Protein AF-0000000083784237 (afdb_homodimer)

Solvent-accessible surface area (backbone atoms only — not comparable to full-atom values): 16822 Å² total; per-residue (Å²): 138,81,84,77,76,76,74,74,72,71,71,72,72,72,65,74,55,50,28,31,20,30,49,29,27,33,47,89,40,66,54,66,52,30,64,35,42,31,51,27,62,65,82,42,27,35,36,39,39,45,44,49,83,40,72,64,41,48,18,14,32,34,30,20,55,14,16,29,55,85,66,28,47,66,48,14,56,57,67,22,41,94,76,72,50,50,31,20,30,65,84,46,89,62,30,28,63,20,33,59,29,60,45,50,20,36,93,85,14,37,21,73,43,78,44,75,35,70,73,44,36,79,55,74,94,67,29,47,58,6,12,17,42,35,36,24,63,28,43,39,48,38,35,66,65,83,50,73,56,12,39,66,62,11,58,12,70,54,65,48,27,25,22,47,24,8,31,39,131,138,81,83,77,77,76,75,74,72,72,71,72,72,72,68,75,57,50,30,32,20,29,49,31,28,33,50,90,40,64,57,67,53,30,64,36,43,33,46,26,59,65,81,42,24,34,36,40,39,45,42,50,83,40,72,62,42,49,19,13,33,33,31,20,54,13,18,29,54,86,67,27,49,67,48,14,57,56,68,22,41,92,77,73,49,50,32,21,30,64,84,45,90,63,30,28,64,20,32,59,30,61,46,50,20,36,93,85,15,38,20,72,44,77,44,76,36,71,73,44,37,80,55,75,96,69,29,47,58,5,11,16,42,36,36,25,62,28,42,38,48,38,34,66,65,83,50,73,56,12,38,65,62,11,57,14,70,55,66,47,27,26,22,47,25,6,31,38,131

Secondary structure (DSSP, 8-state):
-----------------EEEEEEEEESS---EEEEEEEEESSSSEEEEEEEESPPSEEEEEEEES----TTGGGGG-SB--TT-PPP--TT-SS--TTEEEEEEE-TTSEEEEEEEESS-BSSSTTB-TTSEEEEESS---TT-SSSHHHHHHTT--SEEEEEE-EEE-/-----------------EEEEEEEEESS---EEEEEEEEESSSSEEEEEEEESPPSEEEEEEEES----TTGGGGG-SB--TT-PPP--TT-SS--TTEEEEEEE-TTSEEEEEEEESS-BSSSTTB-TTSEEEEESS---TT-SSSHHHHHHTT--SEEEEEE-EEE-

Structure (mmCIF, N/CA/C/O backbone):
data_AF-0000000083784237-model_v1
#
loop_
_entity.id
_entity.type
_entity.pdbx_description
1 polymer 'Superoxide dismutase'
#
loop_
_atom_site.group_PDB
_atom_site.id
_atom_site.type_symbol
_atom_site.label_atom_id
_atom_site.label_alt_id
_atom_site.label_comp_id
_atom_site.label_asym_id
_atom_site.label_entity_id
_atom_site.label_seq_id
_atom_site.pdbx_PDB_ins_code
_atom_site.Cartn_x
_atom_site.Cartn_y
_atom_site.Cartn_z
_atom_site.occupancy
_atom_site.B_iso_or_equiv
_atom_site.auth_seq_id
_atom_site.auth_comp_id
_atom_site.auth_asym_id
_atom_site.auth_atom_id
_atom_site.pdbx_PDB_model_num
ATOM 1 N N . LEU A 1 1 ? 47.469 -13.398 36.438 1 24.95 1 LEU A N 1
ATOM 2 C CA . LEU A 1 1 ? 46.656 -14.062 35.438 1 24.95 1 LEU A CA 1
ATOM 3 C C . LEU A 1 1 ? 45.375 -13.273 35.156 1 24.95 1 LEU A C 1
ATOM 5 O O . LEU A 1 1 ? 44.469 -13.211 36.031 1 24.95 1 LEU A O 1
ATOM 9 N N . THR A 1 2 ? 45.25 -12.18 34.562 1 28.98 2 THR A N 1
ATOM 10 C CA . THR A 1 2 ? 44.344 -11.047 34.469 1 28.98 2 THR A CA 1
ATOM 11 C C . THR A 1 2 ? 43.156 -11.398 33.562 1 28.98 2 THR A C 1
ATOM 13 O O . THR A 1 2 ? 43.344 -11.93 32.469 1 28.98 2 THR A O 1
ATOM 16 N N . SER A 1 3 ? 41.875 -11.758 34.062 1 26.83 3 SER A N 1
ATOM 17 C CA . SER A 1 3 ? 40.625 -12.273 33.438 1 26.83 3 SER A CA 1
ATOM 18 C C . SER A 1 3 ? 40.156 -11.367 32.344 1 26.83 3 SER A C 1
ATOM 20 O O . SER A 1 3 ? 39.938 -10.164 32.531 1 26.83 3 SER A O 1
ATOM 22 N N . TYR A 1 4 ? 40.594 -11.516 31.062 1 26.77 4 TYR A N 1
ATOM 23 C CA . TYR A 1 4 ? 40.125 -10.828 29.859 1 26.77 4 TYR A CA 1
ATOM 24 C C . TYR A 1 4 ? 38.625 -10.961 29.688 1 26.77 4 TYR A C 1
ATOM 26 O O . TYR A 1 4 ? 38.094 -12.07 29.625 1 26.77 4 TYR A O 1
ATOM 34 N N . ASN A 1 5 ? 37.812 -10.148 30.359 1 25.28 5 ASN A N 1
ATOM 35 C CA . ASN A 1 5 ? 36.375 -10.117 30.188 1 25.28 5 ASN A CA 1
ATOM 36 C C . ASN A 1 5 ? 36 -10.008 28.703 1 25.28 5 ASN A C 1
ATOM 38 O O . ASN A 1 5 ? 36.344 -9.023 28.047 1 25.28 5 ASN A O 1
ATOM 42 N N . VAL A 1 6 ? 35.938 -11.078 27.953 1 23.5 6 VAL A N 1
ATOM 43 C CA . VAL A 1 6 ? 35.375 -11.133 26.594 1 23.5 6 VAL A CA 1
ATOM 44 C C . VAL A 1 6 ? 34.031 -10.445 26.547 1 23.5 6 VAL A C 1
ATOM 46 O O . VAL A 1 6 ? 33.094 -10.883 27.219 1 23.5 6 VAL A O 1
ATOM 49 N N . VAL A 1 7 ? 33.906 -9.156 26.531 1 22.62 7 VAL A N 1
ATOM 50 C CA . VAL A 1 7 ? 32.688 -8.438 26.203 1 22.62 7 VAL A CA 1
ATOM 51 C C . VAL A 1 7 ? 32.094 -9.016 24.922 1 22.62 7 VAL A C 1
ATOM 53 O O . VAL A 1 7 ? 32.688 -8.953 23.844 1 22.62 7 VAL A O 1
ATOM 56 N N . LEU A 1 8 ? 31.438 -10.156 24.969 1 21.52 8 LEU A N 1
ATOM 57 C CA . LEU A 1 8 ? 30.625 -10.648 23.859 1 21.52 8 LEU A CA 1
ATOM 58 C C . LEU A 1 8 ? 29.797 -9.523 23.266 1 21.52 8 LEU A C 1
ATOM 60 O O . LEU A 1 8 ? 28.922 -8.961 23.922 1 21.52 8 LEU A O 1
ATOM 64 N N . LEU A 1 9 ? 30.391 -8.695 22.547 1 23.97 9 LEU A N 1
ATOM 65 C CA . LEU A 1 9 ? 29.656 -7.781 21.672 1 23.97 9 LEU A CA 1
ATOM 66 C C . LEU A 1 9 ? 28.484 -8.492 20.984 1 23.97 9 LEU A C 1
ATOM 68 O O . LEU A 1 9 ? 28.688 -9.383 20.156 1 23.97 9 LEU A O 1
ATOM 72 N N . HIS A 1 10 ? 27.578 -9.023 21.75 1 24.77 10 HIS A N 1
ATOM 73 C CA . HIS A 1 10 ? 26.328 -9.477 21.125 1 24.77 10 HIS A CA 1
ATOM 74 C C . HIS A 1 10 ? 25.922 -8.547 20 1 24.77 10 HIS A C 1
ATOM 76 O O . HIS A 1 10 ? 25.594 -7.379 20.219 1 24.77 10 HIS A O 1
ATOM 82 N N . ILE A 1 11 ? 26.703 -8.453 19 1 26.77 11 ILE A N 1
ATOM 83 C CA . ILE A 1 11 ? 26.312 -7.789 17.766 1 26.77 11 ILE A CA 1
ATOM 84 C C . ILE A 1 11 ? 24.844 -8.102 17.469 1 26.77 11 ILE A C 1
ATOM 86 O O . ILE A 1 11 ? 24.484 -9.25 17.188 1 26.77 11 ILE A O 1
ATOM 90 N N . PHE A 1 12 ? 23.922 -7.793 18.344 1 28.86 12 PHE A N 1
ATOM 91 C CA . PHE A 1 12 ? 22.516 -7.809 17.922 1 28.86 12 PHE A CA 1
ATOM 92 C C . PHE A 1 12 ? 22.391 -7.359 16.469 1 28.86 12 PHE A C 1
ATOM 94 O O . PHE A 1 12 ? 22.547 -6.176 16.156 1 28.86 12 PHE A O 1
ATOM 101 N N . ASN A 1 13 ? 23.031 -7.938 15.602 1 30.72 13 ASN A N 1
ATOM 102 C CA . ASN A 1 13 ? 22.766 -7.738 14.18 1 30.72 13 ASN A CA 1
ATOM 103 C C . ASN A 1 13 ? 21.297 -7.465 13.906 1 30.72 13 ASN A C 1
ATOM 105 O O . ASN A 1 13 ? 20.469 -8.383 13.953 1 30.72 13 ASN A O 1
ATOM 109 N N . VAL A 1 14 ? 20.562 -6.605 14.516 1 33.53 14 VAL A N 1
ATOM 110 C CA . VAL A 1 14 ? 19.172 -6.164 14.336 1 33.53 14 VAL A CA 1
ATOM 111 C C . VAL A 1 14 ? 18.797 -6.238 12.859 1 33.53 14 VAL A C 1
ATOM 113 O O . VAL A 1 14 ? 19.25 -5.41 12.055 1 33.53 14 VAL A O 1
ATOM 116 N N . ALA A 1 15 ? 18.938 -7.27 12.305 1 38.19 15 ALA A N 1
ATOM 117 C CA . ALA A 1 15 ? 18.375 -7.547 10.984 1 38.19 15 ALA A CA 1
ATOM 118 C C . ALA A 1 15 ? 17.109 -6.73 10.742 1 38.19 15 ALA A C 1
ATOM 120 O O . ALA A 1 15 ? 16.172 -6.77 11.547 1 38.19 15 ALA A O 1
ATOM 121 N N . PHE A 1 16 ? 17.203 -5.492 10.43 1 44.25 16 PHE A N 1
ATOM 122 C CA . PHE A 1 16 ? 16.078 -4.648 10.023 1 44.25 16 PHE A CA 1
ATOM 123 C C . PHE A 1 16 ? 15.039 -5.465 9.266 1 44.25 16 PHE A C 1
ATOM 125 O O . PHE A 1 16 ? 15.328 -6.027 8.211 1 44.25 16 PHE A O 1
ATOM 132 N N . TYR A 1 17 ? 14.289 -6.273 10.023 1 53.69 17 TYR A N 1
ATOM 133 C CA . TYR A 1 17 ? 13.172 -7.016 9.438 1 53.69 17 TYR A CA 1
ATOM 134 C C . TYR A 1 17 ? 12.125 -6.062 8.875 1 53.69 17 TYR A C 1
ATOM 136 O O . TYR A 1 17 ? 11.734 -5.102 9.539 1 53.69 17 TYR A O 1
ATOM 144 N N . PHE A 1 18 ? 12.242 -6.008 7.555 1 61.88 18 PHE A N 1
ATOM 145 C CA . PHE A 1 18 ? 11.133 -5.289 6.93 1 61.88 18 PHE A CA 1
ATOM 146 C C . PHE A 1 18 ? 9.844 -6.102 7.016 1 61.88 18 PHE A C 1
ATOM 148 O O . PHE A 1 18 ? 9.828 -7.281 6.668 1 61.88 18 PHE A O 1
ATOM 155 N N . LEU A 1 19 ? 9.016 -5.613 7.832 1 72.88 19 LEU A N 1
ATOM 156 C CA . LEU A 1 19 ? 7.691 -6.227 7.906 1 72.88 19 LEU A CA 1
ATOM 157 C C . LEU A 1 19 ? 6.711 -5.516 6.98 1 72.88 19 LEU A C 1
ATOM 159 O O . LEU A 1 19 ? 6.711 -4.289 6.895 1 72.88 19 LEU A O 1
ATOM 163 N N . ALA A 1 20 ? 6.18 -6.375 6.199 1 73.12 20 ALA A N 1
ATOM 164 C CA . ALA A 1 20 ? 5.141 -5.879 5.305 1 73.12 20 ALA A CA 1
ATOM 165 C C . ALA A 1 20 ? 3.814 -6.594 5.555 1 73.12 20 ALA A C 1
ATOM 167 O O . ALA A 1 20 ? 3.787 -7.676 6.152 1 73.12 20 ALA A O 1
ATOM 168 N N . THR A 1 21 ? 2.785 -5.895 5.34 1 69.38 21 THR A N 1
ATOM 169 C CA . THR A 1 21 ? 1.445 -6.449 5.504 1 69.38 21 THR A CA 1
ATOM 170 C C . THR A 1 21 ? 0.526 -5.988 4.375 1 69.38 21 THR A C 1
ATOM 172 O O . THR A 1 21 ? 0.833 -5.027 3.672 1 69.38 21 THR A O 1
ATOM 175 N N . PHE A 1 22 ? -0.487 -6.82 4.176 1 70.12 22 PHE A N 1
ATOM 176 C CA . PHE A 1 22 ? -1.572 -6.434 3.281 1 70.12 22 PHE A CA 1
ATOM 177 C C . PHE A 1 22 ? -2.885 -7.07 3.719 1 70.12 22 PHE A C 1
ATOM 179 O O . PHE A 1 22 ? -2.887 -8.086 4.418 1 70.12 22 PHE A O 1
ATOM 186 N N . SER A 1 23 ? -3.934 -6.371 3.521 1 68.75 23 SER A N 1
ATOM 187 C CA . SER A 1 23 ? -5.281 -6.914 3.66 1 68.75 23 SER A CA 1
ATOM 188 C C . SER A 1 23 ? -5.984 -6.996 2.309 1 68.75 23 SER A C 1
ATOM 190 O O . SER A 1 23 ? -5.887 -6.074 1.495 1 68.75 23 SER A O 1
ATOM 192 N N . LEU A 1 24 ? -6.605 -8.148 2.137 1 68.62 24 LEU A N 1
ATOM 193 C CA . LEU A 1 24 ? -7.297 -8.344 0.867 1 68.62 24 LEU A CA 1
ATOM 194 C C . LEU A 1 24 ? -8.742 -7.879 0.956 1 68.62 24 LEU A C 1
ATOM 196 O O . LEU A 1 24 ? -9.414 -8.117 1.963 1 68.62 24 LEU A O 1
ATOM 200 N N . ALA A 1 25 ? -9.164 -7.129 0.008 1 70.12 25 ALA A N 1
ATOM 201 C CA . ALA A 1 25 ? -10.555 -6.738 -0.163 1 70.12 25 ALA A CA 1
ATOM 202 C C . ALA A 1 25 ? -11.102 -7.215 -1.508 1 70.12 25 ALA A C 1
ATOM 204 O O . ALA A 1 25 ? -10.383 -7.207 -2.512 1 70.12 25 ALA A O 1
ATOM 205 N N . GLN A 1 26 ? -12.398 -7.695 -1.395 1 69.25 26 GLN A N 1
ATOM 206 C CA . GLN A 1 26 ? -13.031 -8.188 -2.611 1 69.25 26 GLN A CA 1
ATOM 207 C C . GLN A 1 26 ? -13.25 -7.055 -3.611 1 69.25 26 GLN A C 1
ATOM 209 O O . GLN A 1 26 ? -13.578 -5.93 -3.225 1 69.25 26 GLN A O 1
ATOM 214 N N . SER A 1 27 ? -12.953 -7.375 -4.758 1 57.59 27 SER A N 1
ATOM 215 C CA . SER A 1 27 ? -13.133 -6.375 -5.805 1 57.59 27 SER A CA 1
ATOM 216 C C . SER A 1 27 ? -14.539 -5.785 -5.77 1 57.59 27 SER A C 1
ATOM 218 O O . SER A 1 27 ? -14.727 -4.598 -6.035 1 57.59 27 SER A O 1
ATOM 220 N N . ASN A 1 28 ? -15.516 -6.574 -5.551 1 51.66 28 ASN A N 1
ATOM 221 C CA . ASN A 1 28 ? -16.906 -6.121 -5.633 1 51.66 28 ASN A CA 1
ATOM 222 C C . ASN A 1 28 ? -17.469 -5.812 -4.25 1 51.66 28 ASN A C 1
ATOM 224 O O . ASN A 1 28 ? -18.625 -5.406 -4.125 1 51.66 28 ASN A O 1
ATOM 228 N N . SER A 1 29 ? -16.812 -6.23 -3.27 1 51.25 29 SER A N 1
ATOM 229 C CA . SER A 1 29 ? -17.312 -5.941 -1.932 1 51.25 29 SER A CA 1
ATOM 230 C C . SER A 1 29 ? -16.188 -5.48 -1.003 1 51.25 29 SER A C 1
ATOM 232 O O . SER A 1 29 ? -15.023 -5.785 -1.236 1 51.25 29 SER A O 1
ATOM 234 N N . GLN A 1 30 ? -16.281 -4.453 -0.273 1 50.53 30 GLN A N 1
ATOM 235 C CA . GLN A 1 30 ? -15.305 -3.914 0.667 1 50.53 30 GLN A CA 1
ATOM 236 C C . GLN A 1 30 ? -15.062 -4.883 1.822 1 50.53 30 GLN A C 1
ATOM 238 O O . GLN A 1 30 ? -14.383 -4.543 2.789 1 50.53 30 GLN A O 1
ATOM 243 N N . SER A 1 31 ? -15.648 -5.984 1.677 1 51.5 31 SER A N 1
ATOM 244 C CA . SER A 1 31 ? -15.43 -6.852 2.83 1 51.5 31 SER A CA 1
ATOM 245 C C . SER A 1 31 ? -13.984 -7.352 2.877 1 51.5 31 SER A C 1
ATOM 247 O O . SER A 1 31 ? -13.461 -7.848 1.878 1 51.5 31 SER A O 1
ATOM 249 N N . LYS A 1 32 ? -13.344 -6.789 3.85 1 54.56 32 LYS A N 1
ATOM 250 C CA . LYS A 1 32 ? -11.984 -7.262 4.098 1 54.56 32 LYS A CA 1
ATOM 251 C C . LYS A 1 32 ? -11.969 -8.758 4.383 1 54.56 32 LYS A C 1
ATOM 253 O O . LYS A 1 32 ? -12.734 -9.25 5.215 1 54.56 32 LYS A O 1
ATOM 258 N N . LEU A 1 33 ? -11.508 -9.523 3.541 1 51.28 33 LEU A N 1
ATOM 259 C CA . LEU A 1 33 ? -11.43 -10.961 3.766 1 51.28 33 LEU A CA 1
ATOM 260 C C . LEU A 1 33 ? -10.453 -11.281 4.895 1 51.28 33 LEU A C 1
ATOM 262 O O . LEU A 1 33 ? -10.734 -12.141 5.738 1 51.28 33 LEU A O 1
ATOM 266 N N . ASN A 1 34 ? -9.094 -11.18 4.855 1 61.03 34 ASN A N 1
ATOM 267 C CA . ASN A 1 34 ? -8.117 -11.656 5.828 1 61.03 34 ASN A CA 1
ATOM 268 C C . ASN A 1 34 ? -6.836 -10.836 5.785 1 61.03 34 ASN A C 1
ATOM 270 O O . ASN A 1 34 ? -6.551 -10.172 4.789 1 61.03 34 ASN A O 1
ATOM 274 N N . ARG A 1 35 ? -6.211 -10.766 7.051 1 58.62 35 ARG A N 1
ATOM 275 C CA . ARG A 1 35 ? -4.914 -10.141 7.293 1 58.62 35 ARG A CA 1
ATOM 276 C C . ARG A 1 35 ? -3.773 -11.086 6.934 1 58.62 35 ARG A C 1
ATOM 278 O O . ARG A 1 35 ? -3.807 -12.266 7.289 1 58.62 35 ARG A O 1
ATOM 285 N N . TYR A 1 36 ? -2.787 -10.492 6.055 1 63.41 36 TYR A N 1
ATOM 286 C CA . TYR A 1 36 ? -1.562 -11.227 5.754 1 63.41 36 TYR A CA 1
ATOM 287 C C . TYR A 1 36 ? -0.341 -10.484 6.293 1 63.41 36 TYR A C 1
ATOM 289 O O . TYR A 1 36 ? -0.324 -9.25 6.34 1 63.41 36 TYR A O 1
ATOM 297 N N . TYR A 1 37 ? 0.512 -11.266 6.969 1 63.25 37 TYR A N 1
ATOM 298 C CA . TYR A 1 37 ? 1.811 -10.727 7.352 1 63.25 37 TYR A CA 1
ATOM 299 C C . TYR A 1 37 ? 2.92 -11.289 6.473 1 63.25 37 TYR A C 1
ATOM 301 O O . TYR A 1 37 ? 2.906 -12.477 6.133 1 63.25 37 TYR A O 1
ATOM 309 N N . LEU A 1 38 ? 3.455 -10.352 5.77 1 62.75 38 LEU A N 1
ATOM 310 C CA . LEU A 1 38 ? 4.719 -10.703 5.129 1 62.75 38 LEU A CA 1
ATOM 311 C C . LEU A 1 38 ? 5.898 -10.344 6.027 1 62.75 38 LEU A C 1
ATOM 313 O O . LEU A 1 38 ? 5.988 -9.219 6.523 1 62.75 38 LEU A O 1
ATOM 317 N N . LEU A 1 39 ? 6.488 -11.406 6.555 1 58.75 39 LEU A N 1
ATOM 318 C CA . LEU A 1 39 ? 7.695 -11.133 7.324 1 58.75 39 LEU A CA 1
ATOM 319 C C . LEU A 1 39 ? 8.922 -11.125 6.426 1 58.75 39 LEU A C 1
ATOM 321 O O . LEU A 1 39 ? 9.078 -12 5.57 1 58.75 39 LEU A O 1
ATOM 325 N N . GLY A 1 40 ? 9.477 -9.891 6.055 1 53.28 40 GLY A N 1
ATOM 326 C CA . GLY A 1 40 ? 10.648 -10.062 5.215 1 53.28 40 GLY A CA 1
ATOM 327 C C . GLY A 1 40 ? 11.953 -9.961 5.984 1 53.28 40 GLY A C 1
ATOM 328 O O . GLY A 1 40 ? 12.211 -8.945 6.645 1 53.28 40 GLY A O 1
ATOM 329 N N . VAL A 1 41 ? 12.797 -10.289 6.797 1 51.22 41 VAL A N 1
ATOM 330 C CA . VAL A 1 41 ? 14.242 -10.125 6.969 1 51.22 41 VAL A CA 1
ATOM 331 C C . VAL A 1 41 ? 14.984 -11.164 6.125 1 51.22 41 VAL A C 1
ATOM 333 O O . VAL A 1 41 ? 14.797 -12.367 6.309 1 51.22 41 VAL A O 1
ATOM 336 N N . GLY A 1 42 ? 15.953 -10.898 4.895 1 55.28 42 GLY A N 1
ATOM 337 C CA . GLY A 1 42 ? 16.859 -11.617 4.016 1 55.28 42 GLY A CA 1
ATOM 338 C C . GLY A 1 42 ? 16.141 -12.531 3.041 1 55.28 42 GLY A C 1
ATOM 339 O O . GLY A 1 42 ? 14.922 -12.492 2.928 1 55.28 42 GLY A O 1
ATOM 340 N N . ALA A 1 43 ? 16.625 -12.602 1.632 1 63.09 43 ALA A N 1
ATOM 341 C CA . ALA A 1 43 ? 16.219 -13.727 0.793 1 63.09 43 ALA A CA 1
ATOM 342 C C . ALA A 1 43 ? 16.328 -15.047 1.558 1 63.09 43 ALA A C 1
ATOM 344 O O . ALA A 1 43 ? 17.344 -15.336 2.174 1 63.09 43 ALA A O 1
ATOM 345 N N . PRO A 1 44 ? 15.188 -15.562 1.841 1 84.38 44 PRO A N 1
ATOM 346 C CA . PRO A 1 44 ? 13.867 -15.578 1.205 1 84.38 44 PRO A CA 1
ATOM 347 C C . PRO A 1 44 ? 12.836 -14.766 1.981 1 84.38 44 PRO A C 1
ATOM 349 O O . PRO A 1 44 ? 12.984 -14.547 3.186 1 84.38 44 PRO A O 1
ATOM 352 N N . VAL A 1 45 ? 11.867 -14.188 1.273 1 88.88 45 VAL A N 1
ATOM 353 C CA . VAL A 1 45 ? 10.703 -13.562 1.891 1 88.88 45 VAL A CA 1
ATOM 354 C C . VAL A 1 45 ? 9.703 -14.633 2.314 1 88.88 45 VAL A C 1
ATOM 356 O O . VAL A 1 45 ? 9.414 -15.562 1.553 1 88.88 45 VAL A O 1
ATOM 359 N N . LYS A 1 46 ? 9.203 -14.477 3.496 1 88.25 46 LYS A N 1
ATOM 360 C CA . LYS A 1 46 ? 8.203 -15.398 4.02 1 88.25 46 LYS A CA 1
ATOM 361 C C . LYS A 1 46 ? 6.84 -14.727 4.133 1 88.25 46 LYS A C 1
ATOM 363 O O . LYS A 1 46 ? 6.73 -13.617 4.664 1 88.25 46 LYS A O 1
ATOM 368 N N . LEU A 1 47 ? 5.875 -15.438 3.564 1 87.62 47 LEU A N 1
ATOM 369 C CA . LEU A 1 47 ? 4.488 -15 3.639 1 87.62 47 LEU A CA 1
ATOM 370 C C . LEU A 1 47 ? 3.656 -15.969 4.48 1 87.62 47 LEU A C 1
ATOM 372 O O . LEU A 1 47 ? 3.631 -17.172 4.211 1 87.62 47 LEU A O 1
ATOM 376 N N . THR A 1 48 ? 3.07 -15.344 5.504 1 86.81 48 THR A N 1
ATOM 377 C CA . THR A 1 48 ? 2.201 -16.156 6.348 1 86.81 48 THR A CA 1
ATOM 378 C C . THR A 1 48 ? 0.869 -15.461 6.59 1 86.81 48 THR A C 1
ATOM 380 O O . THR A 1 48 ? 0.822 -14.234 6.727 1 86.81 48 THR A O 1
ATOM 383 N N . GLY A 1 49 ? -0.175 -16.312 6.648 1 84.25 49 GLY A N 1
ATOM 384 C CA . GLY A 1 49 ? -1.5 -15.781 6.93 1 84.25 49 GLY A CA 1
ATOM 385 C C . GLY A 1 49 ? -2.617 -16.734 6.555 1 84.25 49 GLY A C 1
ATOM 386 O O . GLY A 1 49 ? -2.387 -17.938 6.395 1 84.25 49 GLY A O 1
ATOM 387 N N . GLU A 1 50 ? -3.814 -16.125 6.57 1 85.94 50 GLU A N 1
ATOM 388 C CA . GLU A 1 50 ? -5.012 -16.875 6.207 1 85.94 50 GLU A CA 1
ATOM 389 C C . GLU A 1 50 ? -5.953 -16.047 5.348 1 85.94 50 GLU A C 1
ATOM 391 O O . GLU A 1 50 ? -6.156 -14.852 5.609 1 85.94 50 GLU A O 1
ATOM 396 N N . ILE A 1 51 ? -6.387 -16.734 4.359 1 84.81 51 ILE A N 1
ATOM 397 C CA . ILE A 1 51 ? -7.414 -16.125 3.523 1 84.81 51 ILE A CA 1
ATOM 398 C C . ILE A 1 51 ? -8.719 -16.906 3.662 1 84.81 51 ILE A C 1
ATOM 400 O O . ILE A 1 51 ? -8.734 -18.125 3.535 1 84.81 51 ILE A O 1
ATOM 404 N N . SER A 1 52 ? -9.789 -16.188 3.869 1 85.25 52 SER A N 1
ATOM 405 C CA . SER A 1 52 ? -11.109 -16.812 3.982 1 85.25 52 SER A CA 1
ATOM 406 C C . SER A 1 52 ? -12.023 -16.375 2.846 1 85.25 52 SER A C 1
ATOM 408 O O . SER A 1 52 ? -11.734 -15.406 2.143 1 85.25 52 SER A O 1
ATOM 410 N N . GLY A 1 53 ? -13.07 -17.234 2.668 1 85.31 53 GLY A N 1
ATOM 411 C CA . GLY A 1 53 ? -14.086 -16.844 1.697 1 85.31 53 GLY A CA 1
ATOM 412 C C . GLY A 1 53 ? -13.781 -17.328 0.293 1 85.31 53 GLY A C 1
ATOM 413 O O . GLY A 1 53 ? -14.305 -16.797 -0.684 1 85.31 53 GLY A O 1
ATOM 414 N N . LEU A 1 54 ? -12.922 -18.281 0.23 1 89.56 54 LEU A N 1
ATOM 415 C CA . LEU A 1 54 ? -12.562 -18.812 -1.075 1 89.56 54 LEU A CA 1
ATOM 416 C C . LEU A 1 54 ? -13.32 -20.109 -1.363 1 89.56 54 LEU A C 1
ATOM 418 O O . LEU A 1 54 ? -13.562 -20.906 -0.456 1 89.56 54 LEU A O 1
ATOM 422 N N . GLU A 1 55 ? -13.703 -20.281 -2.623 1 94.38 55 GLU A N 1
ATOM 423 C CA . GLU A 1 55 ? -14.188 -21.594 -3.01 1 94.38 55 GLU A CA 1
ATOM 424 C C . GLU A 1 55 ? -13.109 -22.656 -2.828 1 94.38 55 GLU A C 1
ATOM 426 O O . GLU A 1 55 ? -11.93 -22.406 -3.096 1 94.38 55 GLU A O 1
ATOM 431 N N . PRO A 1 56 ? -13.484 -23.859 -2.41 1 97.31 56 PRO A N 1
ATOM 432 C CA . PRO A 1 56 ? -12.492 -24.922 -2.25 1 97.31 56 PRO A CA 1
ATOM 433 C C . PRO A 1 56 ? -11.695 -25.188 -3.525 1 97.31 56 PRO A C 1
ATOM 435 O O . PRO A 1 56 ? -12.25 -25.156 -4.625 1 97.31 56 PRO A O 1
ATOM 438 N N . GLY A 1 57 ? -10.367 -25.484 -3.271 1 98.19 57 GLY A N 1
ATOM 439 C CA . GLY A 1 57 ? -9.484 -25.719 -4.406 1 98.19 57 GLY A CA 1
ATOM 440 C C . GLY A 1 57 ? -8.312 -24.766 -4.465 1 98.19 57 GLY A C 1
ATOM 441 O O . GLY A 1 57 ? -8.008 -24.094 -3.482 1 98.19 57 GLY A O 1
ATOM 442 N N . GLU A 1 58 ? -7.648 -24.75 -5.605 1 98.44 58 GLU A N 1
ATOM 443 C CA . GLU A 1 58 ? -6.461 -23.922 -5.801 1 98.44 58 GLU A CA 1
ATOM 444 C C . GLU A 1 58 ? -6.828 -22.578 -6.41 1 98.44 58 GLU A C 1
ATOM 446 O O . GLU A 1 58 ? -7.711 -22.5 -7.266 1 98.44 58 GLU A O 1
ATOM 451 N N . HIS A 1 59 ? -6.148 -21.594 -5.969 1 97.31 59 HIS A N 1
ATOM 452 C CA . HIS A 1 59 ? -6.281 -20.234 -6.473 1 97.31 59 HIS A CA 1
ATOM 453 C C . HIS A 1 59 ? -4.918 -19.625 -6.77 1 97.31 59 HIS A C 1
ATOM 455 O O . HIS A 1 59 ? -4.016 -19.656 -5.926 1 97.31 59 HIS A O 1
ATOM 461 N N . GLY A 1 60 ? -4.789 -19.094 -7.941 1 98.12 60 GLY A N 1
ATOM 462 C CA . GLY A 1 60 ? -3.555 -18.406 -8.266 1 98.12 60 GLY A CA 1
ATOM 463 C C . GLY A 1 60 ? -3.271 -17.234 -7.336 1 98.12 60 GLY A C 1
ATOM 464 O O . GLY A 1 60 ? -4.184 -16.484 -6.973 1 98.12 60 GLY A O 1
ATOM 465 N N . PHE A 1 61 ? -2.059 -17.109 -7.02 1 96.81 61 PHE A N 1
ATOM 466 C CA . PHE A 1 61 ? -1.602 -16.078 -6.102 1 96.81 61 PHE A CA 1
ATOM 467 C C . PHE A 1 61 ? -0.366 -15.375 -6.652 1 96.81 61 PHE A C 1
ATOM 469 O O . PHE A 1 61 ? 0.645 -16.016 -6.941 1 96.81 61 PHE A O 1
ATOM 476 N N . HIS A 1 62 ? -0.491 -13.992 -6.859 1 97.94 62 HIS A N 1
ATOM 477 C CA . HIS A 1 62 ? 0.592 -13.273 -7.52 1 97.94 62 HIS A CA 1
ATOM 478 C C . HIS A 1 62 ? 0.767 -11.883 -6.93 1 97.94 62 HIS A C 1
ATOM 480 O O . HIS A 1 62 ? -0.182 -11.305 -6.391 1 97.94 62 HIS A O 1
ATOM 486 N N . VAL A 1 63 ? 1.966 -11.383 -6.992 1 96.94 63 VAL A N 1
ATOM 487 C CA . VAL A 1 63 ? 2.191 -9.945 -6.84 1 96.94 63 VAL A CA 1
ATOM 488 C C . VAL A 1 63 ? 2.012 -9.25 -8.188 1 96.94 63 VAL A C 1
ATOM 490 O O . VAL A 1 63 ? 2.592 -9.672 -9.195 1 96.94 63 VAL A O 1
ATOM 493 N N . HIS A 1 64 ? 1.198 -8.266 -8.164 1 97.38 64 HIS A N 1
ATOM 494 C CA . HIS A 1 64 ? 0.986 -7.457 -9.359 1 97.38 64 HIS A CA 1
ATOM 495 C C . HIS A 1 64 ? 1.754 -6.145 -9.273 1 97.38 64 HIS A C 1
ATOM 497 O O . HIS A 1 64 ? 2.117 -5.699 -8.188 1 97.38 64 HIS A O 1
ATOM 503 N N . ALA A 1 65 ? 1.937 -5.523 -10.422 1 96.56 65 ALA A N 1
ATOM 504 C CA . ALA A 1 65 ? 2.939 -4.484 -10.625 1 96.56 65 ALA A CA 1
ATOM 505 C C . ALA A 1 65 ? 2.574 -3.213 -9.859 1 96.56 65 ALA A C 1
ATOM 507 O O . ALA A 1 65 ? 3.453 -2.514 -9.352 1 96.56 65 ALA A O 1
ATOM 508 N N . PHE A 1 66 ? 1.345 -2.936 -9.703 1 92.94 66 PHE A N 1
ATOM 509 C CA . PHE A 1 66 ? 0.976 -1.61 -9.219 1 92.94 66 PHE A CA 1
ATOM 510 C C . PHE A 1 66 ? 0.156 -1.712 -7.941 1 92.94 66 PHE A C 1
ATOM 512 O O . PHE A 1 66 ? -0.555 -2.697 -7.73 1 92.94 66 PHE A O 1
ATOM 519 N N . GLY A 1 67 ? 0.335 -0.704 -7.125 1 92.06 67 GLY A N 1
ATOM 520 C CA . GLY A 1 67 ? -0.472 -0.565 -5.926 1 92.06 67 GLY A CA 1
ATOM 521 C C . GLY A 1 67 ? -1.691 0.316 -6.121 1 92.06 67 GLY A C 1
ATOM 522 O O . GLY A 1 67 ? -2.18 0.932 -5.172 1 92.06 67 GLY A O 1
ATOM 523 N N . ASP A 1 68 ? -2.129 0.489 -7.32 1 84.38 6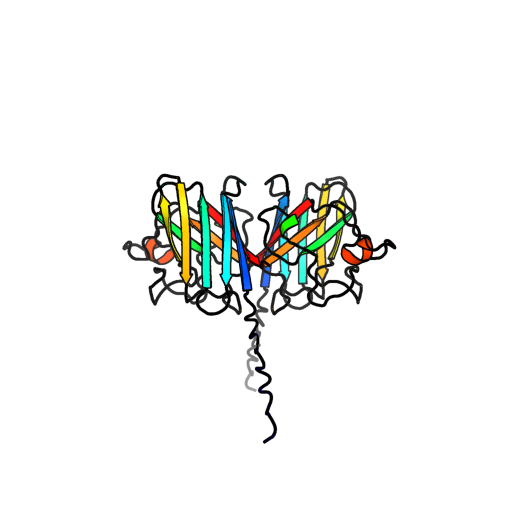8 ASP A N 1
ATOM 524 C CA . ASP A 1 68 ? -3.35 1.206 -7.672 1 84.38 68 ASP A CA 1
ATOM 525 C C . ASP A 1 68 ? -4.559 0.273 -7.652 1 84.38 68 ASP A C 1
ATOM 527 O O . ASP A 1 68 ? -4.625 -0.683 -8.43 1 84.38 68 ASP A O 1
ATOM 531 N N . ASN A 1 69 ? -5.562 0.55 -6.742 1 79.12 69 ASN A N 1
ATOM 532 C CA . ASN A 1 69 ? -6.77 -0.267 -6.684 1 79.12 69 ASN A CA 1
ATOM 533 C C . ASN A 1 69 ? -8.023 0.578 -6.863 1 79.12 69 ASN A C 1
ATOM 535 O O . ASN A 1 69 ? -9.078 0.265 -6.301 1 79.12 69 ASN A O 1
ATOM 539 N N . THR A 1 70 ? -7.879 1.638 -7.617 1 76 70 THR A N 1
ATOM 540 C CA . THR A 1 70 ? -8.992 2.551 -7.836 1 76 70 THR A CA 1
ATOM 541 C C . THR A 1 70 ? -10.156 1.827 -8.508 1 76 70 THR A C 1
ATOM 543 O O . THR A 1 70 ? -11.32 2.08 -8.188 1 76 70 THR A O 1
ATOM 546 N N . ASN A 1 71 ? -9.883 0.984 -9.453 1 80.88 71 ASN A N 1
ATOM 547 C CA . ASN A 1 71 ? -10.898 0.164 -10.102 1 80.88 71 ASN A CA 1
ATOM 548 C C . ASN A 1 71 ? -10.82 -1.289 -9.641 1 80.88 71 ASN A C 1
ATOM 550 O O . ASN A 1 71 ? -10.812 -2.205 -10.461 1 80.88 71 ASN A O 1
ATOM 554 N N . GLY A 1 72 ? -10.656 -1.388 -8.328 1 81.69 72 GLY A N 1
ATOM 555 C CA . GLY A 1 72 ? -10.492 -2.736 -7.812 1 81.69 72 GLY A CA 1
ATOM 556 C C . GLY A 1 72 ? -9.172 -3.371 -8.203 1 81.69 72 GLY A C 1
ATOM 557 O O . GLY A 1 72 ? -8.156 -2.682 -8.312 1 81.69 72 GLY A O 1
ATOM 558 N N . CYS A 1 73 ? -9.234 -4.68 -8.375 1 89.88 73 CYS A N 1
ATOM 559 C CA . CYS A 1 73 ? -7.996 -5.418 -8.578 1 89.88 73 CYS A CA 1
ATOM 560 C C . CYS A 1 73 ? -7.508 -5.285 -10.016 1 89.88 73 CYS A C 1
ATOM 562 O O . CYS A 1 73 ? -6.355 -5.598 -10.312 1 89.88 73 CYS A O 1
ATOM 564 N N . ILE A 1 74 ? -8.336 -4.785 -10.875 1 90.06 74 ILE A N 1
ATOM 565 C CA . ILE A 1 74 ? -7.949 -4.633 -12.281 1 90.06 74 ILE A CA 1
ATOM 566 C C . ILE A 1 74 ? -6.824 -3.609 -12.398 1 90.06 74 ILE A C 1
ATOM 568 O O . ILE A 1 74 ? -5.879 -3.801 -13.164 1 90.06 74 ILE A O 1
ATOM 572 N N . SER A 1 75 ? -6.855 -2.6 -11.633 1 88.38 75 SER A N 1
ATOM 573 C CA . SER A 1 75 ? -5.902 -1.499 -11.742 1 88.38 75 SER A CA 1
ATOM 574 C C . SER A 1 75 ? -4.543 -1.883 -11.172 1 88.38 75 SER A C 1
ATOM 576 O O . SER A 1 75 ? -3.568 -1.145 -11.32 1 88.38 75 SER A O 1
ATOM 578 N N . ALA A 1 76 ? -4.465 -3.066 -10.578 1 92.81 76 ALA A N 1
ATOM 579 C CA . ALA A 1 76 ? -3.188 -3.541 -10.047 1 92.81 76 ALA A CA 1
ATOM 580 C C . ALA A 1 76 ? -2.223 -3.887 -11.18 1 92.81 76 ALA A C 1
ATOM 582 O O . ALA A 1 76 ? -1.026 -4.074 -10.945 1 92.81 76 ALA A O 1
ATOM 583 N N . GLY A 1 77 ? -2.768 -3.988 -12.422 1 95.62 77 GLY A N 1
ATOM 584 C CA . GLY A 1 77 ? -1.91 -4.234 -13.57 1 95.62 77 GLY A CA 1
ATOM 585 C C . GLY A 1 77 ? -1.465 -5.684 -13.68 1 95.62 77 GLY A C 1
ATOM 586 O O . GLY A 1 77 ? -2.064 -6.57 -13.078 1 95.62 77 GLY A O 1
ATOM 587 N N . PRO A 1 78 ? -0.469 -5.938 -14.555 1 97.62 78 PRO A N 1
ATOM 588 C CA . PRO A 1 78 ? -0.006 -7.312 -14.773 1 97.62 78 PRO A CA 1
ATOM 589 C C . PRO A 1 78 ? 0.803 -7.855 -13.594 1 97.62 78 PRO A C 1
ATOM 591 O O . PRO A 1 78 ? 1.116 -7.109 -12.664 1 97.62 78 PRO A O 1
ATOM 594 N N . HIS A 1 79 ? 1.092 -9.195 -13.609 1 98.62 79 HIS A N 1
ATOM 595 C CA . HIS A 1 79 ? 2.061 -9.734 -12.664 1 98.62 79 HIS A CA 1
ATOM 596 C C . HIS A 1 79 ? 3.326 -8.883 -12.625 1 98.62 79 HIS A C 1
ATOM 598 O O . HIS A 1 79 ? 3.76 -8.359 -13.648 1 98.62 79 HIS A O 1
ATOM 604 N N . PHE A 1 80 ? 3.883 -8.828 -11.5 1 98.12 80 PHE A N 1
ATOM 605 C CA . PHE A 1 80 ? 5.148 -8.117 -11.367 1 98.12 80 PHE A CA 1
ATOM 606 C C . PHE A 1 80 ? 6.266 -8.859 -12.094 1 98.12 80 PHE A C 1
ATOM 608 O O . PHE A 1 80 ? 6.684 -9.938 -11.656 1 98.12 80 PHE A O 1
ATOM 615 N N . ASN A 1 81 ? 6.789 -8.188 -13.203 1 98.31 81 ASN A N 1
ATOM 616 C CA . ASN A 1 81 ? 7.746 -8.82 -14.102 1 98.31 81 ASN A CA 1
ATOM 617 C C . ASN A 1 81 ? 8.797 -7.828 -14.594 1 98.31 81 ASN A C 1
ATOM 619 O O . ASN A 1 81 ? 8.898 -7.566 -15.789 1 98.31 81 ASN A O 1
ATOM 623 N N . PRO A 1 82 ? 9.625 -7.391 -13.641 1 96.69 82 PRO A N 1
ATOM 624 C CA . PRO A 1 82 ? 10.609 -6.387 -14.039 1 96.69 82 PRO A CA 1
ATOM 625 C C . PRO A 1 82 ? 11.695 -6.953 -14.953 1 96.69 82 PRO A C 1
ATOM 627 O O . PRO A 1 82 ? 12.438 -6.191 -15.578 1 96.69 82 PRO A O 1
ATOM 630 N N . LEU A 1 83 ? 11.758 -8.219 -15.07 1 96.25 83 LEU A N 1
ATOM 631 C CA . LEU A 1 83 ? 12.828 -8.836 -15.844 1 96.25 83 LEU A CA 1
ATOM 632 C C . LEU A 1 83 ? 12.305 -9.391 -17.156 1 96.25 83 LEU A C 1
ATOM 634 O O . LEU A 1 83 ? 13.031 -10.086 -17.875 1 96.25 83 LEU A O 1
ATOM 638 N N . ASN A 1 84 ? 11.109 -9.156 -17.453 1 97.38 84 ASN A N 1
ATOM 639 C CA . ASN A 1 84 ? 10.484 -9.523 -18.703 1 97.38 84 ASN A CA 1
ATOM 640 C C . ASN A 1 84 ? 10.641 -11.016 -19 1 97.38 84 ASN A C 1
ATOM 642 O O . ASN A 1 84 ? 11.086 -11.391 -20.094 1 97.38 84 ASN A O 1
ATOM 646 N N . LYS A 1 85 ? 10.32 -11.812 -18.078 1 98.25 85 LYS A N 1
ATOM 647 C CA . LYS A 1 85 ? 10.352 -13.266 -18.234 1 98.25 85 LYS A CA 1
ATOM 648 C C . LYS A 1 85 ? 8.969 -13.812 -18.578 1 98.25 85 LYS A C 1
ATOM 650 O O . LYS A 1 85 ? 7.969 -13.094 -18.484 1 98.25 85 LYS A O 1
ATOM 655 N N . THR A 1 86 ? 9 -15.039 -19 1 98.38 86 THR A N 1
ATOM 656 C CA . THR A 1 86 ? 7.738 -15.758 -19.156 1 98.38 86 THR A CA 1
ATOM 657 C C . THR A 1 86 ? 7.215 -16.234 -17.812 1 98.38 86 THR A C 1
ATOM 659 O O . THR A 1 86 ? 7.992 -16.453 -16.875 1 98.38 86 THR A O 1
ATOM 662 N N . HIS A 1 87 ? 5.844 -16.328 -17.797 1 98.69 87 HIS A N 1
ATOM 663 C CA . HIS A 1 87 ? 5.211 -16.781 -16.562 1 98.69 87 HIS A CA 1
ATOM 664 C C . HIS A 1 87 ? 5.648 -18.188 -16.203 1 98.69 87 HIS A C 1
ATOM 666 O O . HIS A 1 87 ? 5.801 -19.031 -17.094 1 98.69 87 HIS A O 1
ATOM 672 N N . GLY A 1 88 ? 5.805 -18.469 -14.875 1 98.5 88 GLY A N 1
ATOM 673 C CA . GLY A 1 88 ? 6.156 -19.781 -14.375 1 98.5 88 GLY A CA 1
ATOM 674 C C . GLY A 1 88 ? 5.668 -20.031 -12.953 1 98.5 88 GLY A C 1
ATOM 675 O O . GLY A 1 88 ? 4.852 -19.266 -12.438 1 98.5 88 GLY A O 1
ATOM 676 N N . GLY A 1 89 ? 6.031 -21.156 -12.383 1 97.62 89 GLY A N 1
ATOM 677 C CA . GLY A 1 89 ? 5.703 -21.5 -11.008 1 97.62 89 GLY A CA 1
ATOM 678 C C . GLY A 1 89 ? 6.742 -21.031 -10.008 1 97.62 89 GLY A C 1
ATOM 679 O O . GLY A 1 89 ? 7.82 -20.562 -10.398 1 97.62 89 GLY A O 1
ATOM 680 N N . PRO A 1 90 ? 6.426 -21.125 -8.727 1 96.75 90 PRO A N 1
ATOM 681 C CA . PRO A 1 90 ? 7.273 -20.578 -7.668 1 96.75 90 PRO A CA 1
ATOM 682 C C . PRO A 1 90 ? 8.656 -21.219 -7.617 1 96.75 90 PRO A C 1
ATOM 684 O O . PRO A 1 90 ? 9.594 -20.641 -7.078 1 96.75 90 PRO A O 1
ATOM 687 N N . THR A 1 91 ? 8.836 -22.391 -8.203 1 95.94 91 THR A N 1
ATOM 688 C CA . THR A 1 91 ? 10.125 -23.078 -8.125 1 95.94 91 THR A CA 1
ATOM 689 C C . THR A 1 91 ? 10.844 -23.031 -9.477 1 95.94 91 THR A C 1
ATOM 691 O O . THR A 1 91 ? 11.93 -23.578 -9.625 1 95.94 91 THR A O 1
ATOM 694 N N . ASP A 1 92 ? 10.234 -22.422 -10.406 1 97.56 92 ASP A N 1
ATOM 695 C CA . ASP A 1 92 ? 10.828 -22.344 -11.742 1 97.56 92 ASP A CA 1
ATOM 696 C C . ASP A 1 92 ? 11.938 -21.297 -11.781 1 97.56 92 ASP A C 1
ATOM 698 O O . ASP A 1 92 ? 11.836 -20.25 -11.141 1 97.56 92 ASP A O 1
ATOM 702 N N . GLU A 1 93 ? 12.938 -21.547 -12.602 1 96.31 93 GLU A N 1
ATOM 703 C CA . GLU A 1 93 ? 14.016 -20.594 -12.82 1 96.31 93 GLU A CA 1
ATOM 704 C C . GLU A 1 93 ? 13.523 -19.391 -13.641 1 96.31 93 GLU A C 1
ATOM 706 O O . GLU A 1 93 ? 13.914 -18.25 -13.383 1 96.31 93 GLU A O 1
ATOM 711 N N . VAL A 1 94 ? 12.828 -19.766 -14.695 1 97.75 94 VAL A N 1
ATOM 712 C CA . VAL A 1 94 ? 12.242 -18.719 -15.516 1 97.75 94 VAL A CA 1
ATOM 713 C C . VAL A 1 94 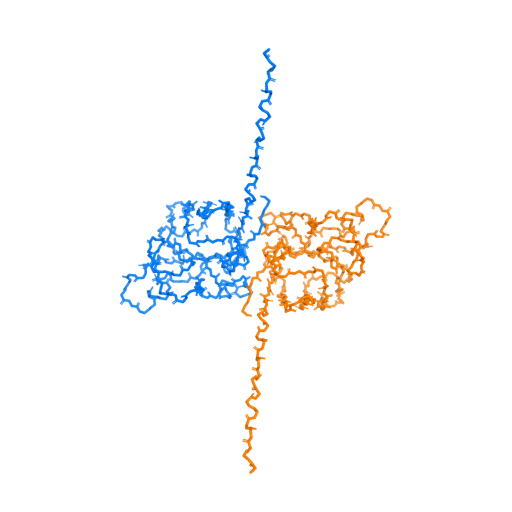? 10.812 -18.438 -15.055 1 97.75 94 VAL A C 1
ATOM 715 O O . VAL A 1 94 ? 9.93 -19.297 -15.188 1 97.75 94 VAL A O 1
ATOM 718 N N . ARG A 1 95 ? 10.555 -17.234 -14.539 1 98.44 95 ARG A N 1
ATOM 719 C CA . ARG A 1 95 ? 9.25 -16.797 -14.039 1 98.44 95 ARG A CA 1
ATOM 720 C C . ARG A 1 95 ? 9.25 -15.297 -13.773 1 98.44 95 ARG A C 1
ATOM 722 O O . ARG A 1 95 ? 10.312 -14.672 -13.688 1 98.44 95 ARG A O 1
ATOM 729 N N . HIS A 1 96 ? 8.016 -14.695 -13.734 1 98.5 96 HIS A N 1
ATOM 730 C CA . HIS A 1 96 ? 7.922 -13.352 -13.172 1 98.5 96 HIS A CA 1
ATOM 731 C C . HIS A 1 96 ? 8.391 -13.336 -11.719 1 98.5 96 HIS A C 1
ATOM 733 O O . HIS A 1 96 ? 8.32 -14.352 -11.031 1 98.5 96 HIS A O 1
ATOM 739 N N . VAL A 1 97 ? 8.742 -12.188 -11.242 1 97.19 97 VAL A N 1
ATOM 740 C CA . VAL A 1 97 ? 9.07 -12 -9.828 1 97.19 97 VAL A CA 1
ATOM 741 C C . VAL A 1 97 ? 7.836 -12.266 -8.969 1 97.19 97 VAL A C 1
ATOM 743 O O . VAL A 1 97 ? 7.938 -12.828 -7.883 1 97.19 97 VAL A O 1
ATOM 746 N N . GLY A 1 98 ? 6.664 -11.945 -9.477 1 98 98 GLY A N 1
ATOM 747 C CA . GLY A 1 98 ? 5.445 -11.992 -8.688 1 98 98 GLY A CA 1
ATOM 748 C C . GLY A 1 98 ? 4.742 -13.336 -8.75 1 98 98 GLY A C 1
ATOM 749 O O . GLY A 1 98 ? 3.631 -13.484 -8.242 1 98 98 GLY A O 1
ATOM 750 N N . ASP A 1 99 ? 5.301 -14.336 -9.328 1 98.56 99 ASP A N 1
ATOM 751 C CA . ASP A 1 99 ? 4.641 -15.617 -9.555 1 98.56 99 ASP A CA 1
ATOM 752 C C . ASP A 1 99 ? 4.766 -16.531 -8.336 1 98.56 99 ASP A C 1
ATOM 754 O O . ASP A 1 99 ? 5.707 -17.312 -8.234 1 98.56 99 ASP A O 1
ATOM 758 N N . LEU A 1 100 ? 3.723 -16.594 -7.52 1 97.38 100 LEU A N 1
ATOM 759 C CA . LEU A 1 100 ? 3.822 -17.328 -6.262 1 97.38 100 LEU A CA 1
ATOM 760 C C . LEU A 1 100 ? 3.049 -18.641 -6.336 1 97.38 100 LEU A C 1
ATOM 762 O O . LEU A 1 100 ? 2.947 -19.375 -5.344 1 97.38 100 LEU A O 1
ATOM 766 N N . GLY A 1 101 ? 2.504 -18.922 -7.477 1 98.12 101 GLY A N 1
ATOM 767 C CA . GLY A 1 101 ? 1.809 -20.188 -7.672 1 98.12 101 GLY A CA 1
ATOM 768 C C . GLY A 1 101 ? 0.387 -20.172 -7.141 1 98.12 101 GLY A C 1
ATOM 769 O O . GLY A 1 101 ? -0.398 -19.281 -7.48 1 98.12 101 GLY A O 1
ATOM 770 N N . ASN A 1 102 ? 0.028 -21.203 -6.27 1 98.06 102 ASN A N 1
ATOM 771 C CA . ASN A 1 102 ? -1.338 -21.391 -5.793 1 98.06 102 ASN A CA 1
ATOM 772 C C . ASN A 1 102 ? -1.403 -21.422 -4.27 1 98.06 102 ASN A C 1
ATOM 774 O O . ASN A 1 102 ? -0.444 -21.828 -3.611 1 98.06 102 ASN A O 1
ATOM 778 N N . VAL A 1 103 ? -2.502 -20.969 -3.783 1 95.25 103 VAL A N 1
ATOM 779 C CA . VAL A 1 103 ? -2.932 -21.297 -2.428 1 95.25 103 VAL A CA 1
ATOM 780 C C . VAL A 1 103 ? -4.148 -22.219 -2.479 1 95.25 103 VAL A C 1
ATOM 782 O O . VAL A 1 103 ? -4.922 -22.188 -3.438 1 95.25 103 VAL A O 1
ATOM 785 N N . THR A 1 104 ? -4.281 -23 -1.46 1 97.56 104 THR A N 1
ATOM 786 C CA . THR A 1 104 ? -5.348 -24 -1.467 1 97.56 104 THR A CA 1
ATOM 787 C C . THR A 1 104 ? -6.363 -23.719 -0.368 1 97.56 104 THR A C 1
ATOM 789 O O . THR A 1 104 ? -6.008 -23.625 0.81 1 97.56 104 THR A O 1
ATOM 792 N N . ALA A 1 105 ? -7.562 -23.547 -0.798 1 95.25 105 ALA A N 1
ATOM 793 C CA . ALA A 1 105 ? -8.656 -23.406 0.162 1 95.25 105 ALA A CA 1
ATOM 794 C C . ALA A 1 105 ? -9.312 -24.766 0.434 1 95.25 105 ALA A C 1
ATOM 796 O O . ALA A 1 105 ? -9.555 -25.531 -0.493 1 95.25 105 ALA A O 1
ATOM 797 N N . GLY A 1 106 ? -9.562 -24.969 1.698 1 96.81 106 GLY A N 1
ATOM 798 C CA . GLY A 1 106 ? -10.266 -26.188 2.076 1 96.81 106 GLY A CA 1
ATOM 799 C C . GLY A 1 106 ? -11.773 -26.062 2.01 1 96.81 106 GLY A C 1
ATOM 800 O O . GLY A 1 106 ? -12.289 -25.062 1.516 1 96.81 106 GLY A O 1
ATOM 801 N N . ALA A 1 107 ? -12.375 -27.141 2.516 1 97.06 107 ALA A N 1
ATOM 802 C CA . ALA A 1 107 ? -13.836 -27.188 2.543 1 97.06 107 ALA A CA 1
ATOM 803 C C . ALA A 1 107 ? -14.391 -26.062 3.43 1 97.06 107 ALA A C 1
ATOM 805 O O . ALA A 1 107 ? -15.547 -25.656 3.264 1 97.06 107 ALA A O 1
ATOM 806 N N . ASP A 1 108 ? -13.648 -25.625 4.328 1 94.62 108 ASP A N 1
ATOM 807 C CA . ASP A 1 108 ? -14.078 -24.562 5.227 1 94.62 108 ASP A CA 1
ATOM 808 C C . ASP A 1 108 ? -13.906 -23.188 4.57 1 94.62 108 ASP A C 1
ATOM 810 O O . ASP A 1 108 ? -14.109 -22.156 5.215 1 94.62 108 ASP A O 1
ATOM 814 N N . HIS A 1 109 ? -13.445 -23.125 3.326 1 93 109 HIS A N 1
ATOM 815 C CA . HIS A 1 109 ? -13.305 -21.922 2.523 1 93 109 HIS A CA 1
ATOM 816 C C . HIS A 1 109 ? -12.148 -21.062 3.021 1 93 109 HIS A C 1
ATOM 818 O O . HIS A 1 109 ? -12.141 -19.844 2.82 1 93 109 HIS A O 1
ATOM 824 N N . LYS A 1 110 ? -11.227 -21.812 3.719 1 91.12 110 LYS A N 1
ATOM 825 C CA .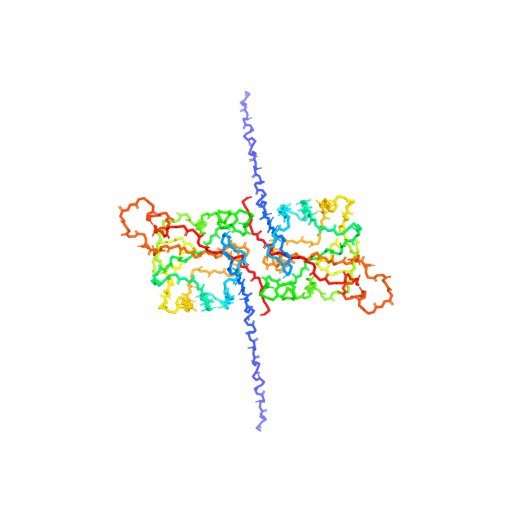 LYS A 1 110 ? -10.039 -21.125 4.238 1 91.12 110 LYS A CA 1
ATOM 826 C C . LYS A 1 110 ? -8.766 -21.656 3.582 1 91.12 110 LYS A C 1
ATOM 828 O O . LYS A 1 110 ? -8.641 -22.859 3.342 1 91.12 110 LYS A O 1
ATOM 833 N N . ALA A 1 111 ? -7.871 -20.75 3.297 1 91.81 111 ALA A N 1
ATOM 834 C CA . ALA A 1 111 ? -6.531 -21.094 2.832 1 91.81 111 ALA A CA 1
ATOM 835 C C . ALA A 1 111 ? -5.469 -20.594 3.809 1 91.81 111 ALA A C 1
ATOM 837 O O . ALA A 1 111 ? -5.395 -19.406 4.105 1 91.81 111 ALA A O 1
ATOM 838 N N . ASN A 1 112 ? -4.695 -21.5 4.305 1 90.12 112 ASN A N 1
ATOM 839 C CA . ASN A 1 112 ? -3.521 -21.125 5.09 1 90.12 112 ASN A CA 1
ATOM 840 C C . ASN A 1 112 ? -2.309 -20.875 4.199 1 90.12 112 ASN A C 1
ATOM 842 O O . ASN A 1 112 ? -1.949 -21.719 3.375 1 90.12 112 ASN A O 1
ATOM 846 N N . ILE A 1 113 ? -1.835 -19.703 4.383 1 88.69 113 ILE A N 1
ATOM 847 C CA . ILE A 1 113 ? -0.705 -19.312 3.549 1 88.69 113 ILE A CA 1
ATOM 848 C C . ILE A 1 113 ? 0.596 -19.469 4.332 1 88.69 113 ILE A C 1
ATOM 850 O O . ILE A 1 113 ? 0.735 -18.938 5.438 1 88.69 113 ILE A O 1
ATOM 854 N N . SER A 1 114 ? 1.497 -20.219 3.818 1 89.5 114 SER A N 1
ATOM 855 C CA . SER A 1 114 ? 2.881 -20.344 4.27 1 89.5 114 SER A CA 1
ATOM 856 C C . SER A 1 114 ? 3.834 -20.5 3.088 1 89.5 114 SER A C 1
ATOM 858 O O . SER A 1 114 ? 4.125 -21.609 2.654 1 89.5 114 SER A O 1
ATOM 860 N N . ILE A 1 115 ? 4.258 -19.406 2.623 1 90.5 115 ILE A N 1
ATOM 861 C CA . ILE A 1 115 ? 5.094 -19.359 1.43 1 90.5 115 ILE A CA 1
ATOM 862 C C . ILE A 1 115 ? 6.453 -18.766 1.775 1 90.5 115 ILE A C 1
ATOM 864 O O . ILE A 1 115 ? 6.527 -17.781 2.514 1 90.5 115 ILE A O 1
ATOM 868 N N . GLU A 1 116 ? 7.461 -19.422 1.292 1 90.44 116 GLU A N 1
ATOM 869 C CA . GLU A 1 116 ? 8.812 -18.859 1.282 1 90.44 116 GLU A CA 1
ATOM 870 C C . GLU A 1 116 ? 9.32 -18.688 -0.144 1 90.44 116 GLU A C 1
ATOM 872 O O . GLU A 1 116 ? 9.383 -19.641 -0.914 1 90.44 116 GLU A O 1
ATOM 877 N N . ASP A 1 117 ? 9.641 -17.484 -0.468 1 93.31 117 ASP A N 1
ATOM 878 C CA . ASP A 1 117 ? 10.055 -17.219 -1.843 1 93.31 117 ASP A CA 1
ATOM 879 C C . ASP A 1 117 ? 11.43 -16.562 -1.885 1 93.31 117 ASP A C 1
ATOM 881 O O . ASP A 1 117 ? 11.672 -15.57 -1.189 1 93.31 117 ASP A O 1
ATOM 885 N N . SER A 1 118 ? 12.289 -17.047 -2.75 1 90.75 118 SER A N 1
ATOM 886 C CA . SER A 1 118 ? 13.672 -16.594 -2.783 1 90.75 118 SER A CA 1
ATOM 887 C C . SER A 1 118 ? 13.844 -15.43 -3.766 1 90.75 118 SER A C 1
ATOM 889 O O . SER A 1 118 ? 14.883 -14.773 -3.779 1 90.75 118 SER A O 1
ATOM 891 N N . VAL A 1 119 ? 12.852 -15.18 -4.527 1 93.06 119 VAL A N 1
ATOM 892 C CA . VAL A 1 119 ? 12.977 -14.156 -5.562 1 93.06 119 VAL A CA 1
ATOM 893 C C . VAL A 1 119 ? 12.406 -12.836 -5.055 1 93.06 119 VAL A C 1
ATOM 895 O O . VAL A 1 119 ? 12.922 -11.766 -5.379 1 93.06 119 VAL A O 1
ATOM 898 N N . LEU A 1 120 ? 11.398 -12.844 -4.246 1 92.38 120 LEU A N 1
ATOM 899 C CA . LEU A 1 120 ? 10.797 -11.633 -3.701 1 92.38 120 LEU A CA 1
ATOM 900 C C . LEU A 1 120 ? 11.797 -10.867 -2.842 1 92.38 120 LEU A C 1
ATOM 902 O O . LEU A 1 120 ? 12.656 -11.469 -2.197 1 92.38 120 LEU A O 1
ATOM 906 N N . THR A 1 121 ? 11.617 -9.555 -2.916 1 89.75 121 THR A N 1
ATOM 907 C CA . THR A 1 121 ? 12.375 -8.688 -2.023 1 89.75 121 THR A CA 1
ATOM 908 C C . THR A 1 121 ? 11.492 -7.562 -1.482 1 89.75 121 THR A C 1
ATOM 910 O O . THR A 1 121 ? 10.539 -7.148 -2.139 1 89.75 121 THR A O 1
ATOM 913 N N . LEU A 1 122 ? 11.836 -7.105 -0.271 1 88.62 122 LEU A N 1
ATOM 914 C CA . LEU A 1 122 ? 11.109 -6 0.344 1 88.62 122 LEU A CA 1
ATOM 915 C C . LEU A 1 122 ? 11.906 -4.703 0.252 1 88.62 122 LEU A C 1
ATOM 917 O O . LEU A 1 122 ? 11.469 -3.664 0.75 1 88.62 122 LEU A O 1
ATOM 921 N N . THR A 1 123 ? 13.062 -4.801 -0.376 1 84.19 123 THR A N 1
ATOM 922 C CA . THR A 1 123 ? 13.93 -3.643 -0.535 1 84.19 123 THR A CA 1
ATOM 923 C C . THR A 1 123 ? 14.508 -3.586 -1.949 1 84.19 123 THR A C 1
ATOM 925 O O . THR A 1 123 ? 14.398 -4.555 -2.705 1 84.19 123 THR A O 1
ATOM 928 N N . GLY A 1 124 ? 15.016 -2.361 -2.246 1 83.31 124 GLY A N 1
ATOM 929 C CA . GLY A 1 124 ? 15.68 -2.24 -3.531 1 83.31 124 GLY A CA 1
ATOM 930 C C . GLY A 1 124 ? 14.719 -1.998 -4.68 1 83.31 124 GLY A C 1
ATOM 931 O O . GLY A 1 124 ? 13.531 -1.774 -4.465 1 83.31 124 GLY A O 1
ATOM 932 N N . PRO A 1 125 ? 15.227 -2.064 -5.902 1 86.31 125 PRO A N 1
ATOM 933 C CA . PRO A 1 125 ? 14.438 -1.671 -7.07 1 86.31 125 PRO A CA 1
ATOM 934 C C . PRO A 1 125 ? 13.305 -2.65 -7.371 1 86.31 125 PRO A C 1
ATOM 936 O O . PRO A 1 125 ? 12.32 -2.281 -8.016 1 86.31 125 PRO A O 1
ATOM 939 N N . HIS A 1 126 ? 13.469 -3.82 -6.906 1 90.94 126 HIS A N 1
ATOM 940 C CA . HIS A 1 126 ? 12.43 -4.805 -7.188 1 90.94 126 HIS A CA 1
ATOM 941 C C . HIS A 1 126 ? 11.617 -5.125 -5.934 1 90.94 126 HIS A C 1
ATOM 943 O O . HIS A 1 126 ? 11.07 -6.219 -5.805 1 90.94 126 HIS A O 1
ATOM 949 N N . SER A 1 127 ? 11.664 -4.152 -4.988 1 90.75 127 SER A N 1
ATOM 950 C CA . SER A 1 127 ? 10.836 -4.312 -3.795 1 90.75 127 SER A CA 1
ATOM 951 C C . SER A 1 127 ? 9.367 -4.484 -4.156 1 90.75 127 SER A C 1
ATOM 953 O O . SER A 1 127 ? 8.859 -3.793 -5.043 1 90.75 127 SER A O 1
ATOM 955 N N . ILE A 1 128 ? 8.688 -5.301 -3.406 1 92.69 128 ILE A N 1
ATOM 956 C CA . ILE A 1 128 ? 7.27 -5.484 -3.693 1 92.69 128 ILE A CA 1
ATOM 957 C C . ILE A 1 128 ? 6.438 -4.547 -2.822 1 92.69 128 ILE A C 1
ATOM 959 O O . ILE A 1 128 ? 5.215 -4.484 -2.955 1 92.69 128 ILE A O 1
ATOM 963 N N . ILE A 1 129 ? 7.062 -3.799 -1.929 1 91 129 ILE A N 1
ATOM 964 C CA . ILE A 1 129 ? 6.336 -2.801 -1.148 1 91 129 ILE A CA 1
ATOM 965 C C . ILE A 1 129 ? 5.645 -1.815 -2.088 1 91 129 ILE A C 1
ATOM 967 O O . ILE A 1 129 ? 6.238 -1.358 -3.066 1 91 129 ILE A O 1
ATOM 971 N N . GLY A 1 130 ? 4.387 -1.509 -1.742 1 93.44 130 GLY A N 1
ATOM 972 C CA . GLY A 1 130 ? 3.623 -0.574 -2.553 1 93.44 130 GLY A CA 1
ATOM 973 C C . GLY A 1 130 ? 2.969 -1.224 -3.756 1 93.44 130 GLY A C 1
ATOM 974 O O . GLY A 1 130 ? 2.205 -0.578 -4.477 1 93.44 130 GLY A O 1
ATOM 975 N N . ARG A 1 131 ? 3.252 -2.455 -3.971 1 94.31 131 ARG A N 1
ATOM 976 C CA . ARG A 1 131 ? 2.59 -3.232 -5.012 1 94.31 131 ARG A CA 1
ATOM 977 C C . ARG A 1 131 ? 1.418 -4.027 -4.445 1 94.31 131 ARG A C 1
ATOM 979 O O . ARG A 1 131 ? 1.037 -3.836 -3.287 1 94.31 131 ARG A O 1
ATOM 986 N N . THR A 1 132 ? 0.795 -4.859 -5.289 1 94.62 132 THR A N 1
ATOM 987 C CA . THR A 1 132 ? -0.464 -5.453 -4.852 1 94.62 132 THR A CA 1
ATOM 988 C C . THR A 1 132 ? -0.387 -6.977 -4.891 1 94.62 132 THR A C 1
ATOM 990 O O . THR A 1 132 ? 0.078 -7.555 -5.875 1 94.62 132 THR A O 1
ATOM 993 N N . MET A 1 133 ? -0.797 -7.562 -3.781 1 93.44 133 MET A N 1
ATOM 994 C CA . MET A 1 133 ? -1.104 -8.992 -3.799 1 93.44 133 MET A CA 1
ATOM 995 C C . MET A 1 133 ? -2.48 -9.242 -4.402 1 93.44 133 MET A C 1
ATOM 997 O O . MET A 1 133 ? -3.439 -8.531 -4.094 1 93.44 133 MET A O 1
ATOM 1001 N N . VAL A 1 134 ? -2.574 -10.273 -5.289 1 93.94 134 VAL A N 1
ATOM 1002 C CA . VAL A 1 134 ? -3.852 -10.609 -5.906 1 93.94 134 VAL A CA 1
ATOM 1003 C C . VAL A 1 134 ? -4.105 -12.109 -5.785 1 93.94 134 VAL A C 1
ATOM 1005 O O . VAL A 1 134 ? -3.221 -12.922 -6.078 1 93.94 134 VAL A O 1
ATOM 1008 N N . ILE A 1 135 ? -5.293 -12.461 -5.309 1 93.94 135 ILE A N 1
ATOM 1009 C CA . ILE A 1 135 ? -5.781 -13.836 -5.34 1 93.94 135 ILE A CA 1
ATOM 1010 C C . ILE A 1 135 ? -6.781 -14 -6.484 1 93.94 135 ILE A C 1
ATOM 1012 O O . ILE A 1 135 ? -7.691 -13.188 -6.645 1 93.94 135 ILE A O 1
ATOM 1016 N N . HIS A 1 136 ? -6.551 -15.078 -7.234 1 96.25 136 HIS A N 1
ATOM 1017 C CA . HIS A 1 136 ? -7.352 -15.281 -8.438 1 96.25 136 HIS A CA 1
ATOM 1018 C C . HIS A 1 136 ? -8.422 -16.344 -8.211 1 96.25 136 HIS A C 1
ATOM 1020 O O . HIS A 1 136 ? -8.367 -17.078 -7.219 1 96.25 136 HIS A O 1
ATOM 1026 N N . GLU A 1 137 ? -9.312 -16.344 -9.156 1 95.12 137 GLU A N 1
ATOM 1027 C CA . GLU A 1 137 ? -10.484 -17.203 -9.094 1 95.12 137 GLU A CA 1
ATOM 1028 C C . GLU A 1 137 ? -10.109 -18.656 -9.352 1 95.12 137 GLU A C 1
ATOM 1030 O O . GLU A 1 137 ? -10.609 -19.562 -8.672 1 95.12 137 GLU A O 1
ATOM 1035 N N . LYS A 1 138 ? -9.281 -18.906 -10.305 1 97.75 138 LYS A N 1
ATOM 1036 C CA . LYS A 1 138 ? -8.93 -20.266 -10.719 1 97.75 138 LYS A CA 1
ATOM 1037 C C . LYS A 1 138 ? -7.492 -20.594 -10.328 1 97.75 138 LYS A C 1
ATOM 1039 O O . LYS A 1 138 ? -6.73 -19.719 -9.922 1 97.75 138 LYS A O 1
ATOM 1044 N N . ALA A 1 139 ? -7.207 -21.859 -10.484 1 98.56 139 ALA A N 1
ATOM 1045 C CA . ALA A 1 139 ? -5.84 -22.328 -10.273 1 98.56 139 ALA A CA 1
ATOM 1046 C C . ALA A 1 139 ? -4.895 -21.766 -11.328 1 98.56 139 ALA A C 1
ATOM 1048 O O . ALA A 1 139 ? -5.258 -21.656 -12.5 1 98.56 139 ALA A O 1
ATOM 1049 N N . ASP A 1 140 ? -3.73 -21.344 -10.844 1 98.75 140 ASP A N 1
ATOM 1050 C CA . ASP A 1 140 ? -2.611 -21.062 -11.734 1 98.75 140 ASP A CA 1
ATOM 1051 C C . ASP A 1 140 ? -2.045 -22.344 -12.336 1 98.75 140 ASP A C 1
ATOM 1053 O O . ASP A 1 140 ? -1.677 -23.266 -11.609 1 98.75 140 ASP A O 1
ATOM 1057 N N . ASP A 1 141 ? -1.91 -22.438 -13.641 1 98.81 141 ASP A N 1
ATOM 1058 C CA . ASP A 1 141 ? -1.391 -23.656 -14.273 1 98.81 141 ASP A CA 1
ATOM 1059 C C . ASP A 1 141 ? 0.13 -23.594 -14.398 1 98.81 141 ASP A C 1
ATOM 1061 O O . ASP A 1 141 ? 0.739 -24.469 -15.023 1 9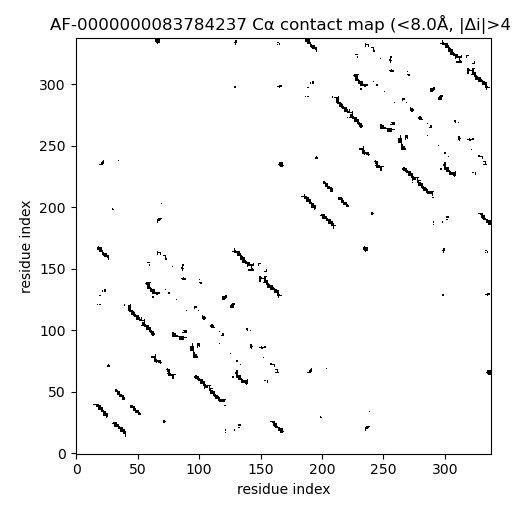8.81 141 ASP A O 1
ATOM 1065 N N . LEU A 1 142 ? 0.808 -22.547 -13.93 1 98.56 142 LEU A N 1
ATOM 1066 C CA . LEU A 1 142 ? 2.246 -22.391 -13.75 1 98.56 142 LEU A CA 1
ATOM 1067 C C . LEU A 1 142 ? 2.957 -22.328 -15.094 1 98.56 142 LEU A C 1
ATOM 1069 O O . LEU A 1 142 ? 4.105 -22.75 -15.219 1 98.56 142 LEU A O 1
ATOM 1073 N N . GLY A 1 143 ? 2.234 -21.875 -16.031 1 98.25 143 GLY A N 1
ATOM 1074 C CA . GLY A 1 143 ? 2.828 -21.75 -17.359 1 98.25 143 GLY A CA 1
ATOM 1075 C C . GLY A 1 143 ? 2.83 -23.062 -18.125 1 98.25 143 GLY A C 1
ATOM 1076 O O . GLY A 1 143 ? 3.475 -23.172 -19.172 1 98.25 143 GLY A O 1
ATOM 1077 N N . LYS A 1 144 ? 2.072 -23.984 -17.719 1 97.88 144 LYS A N 1
ATOM 1078 C CA . LYS A 1 144 ? 2.107 -25.328 -18.312 1 97.88 144 LYS A CA 1
ATOM 1079 C C . LYS A 1 144 ? 0.776 -25.672 -18.969 1 97.88 144 LYS A C 1
ATOM 1081 O O . LYS A 1 144 ? 0.498 -26.844 -19.234 1 97.88 144 LYS A O 1
ATOM 1086 N N . GLY A 1 145 ? -0.022 -24.781 -19.125 1 97 145 GLY A N 1
ATOM 1087 C CA . GLY A 1 145 ? -1.356 -25 -19.672 1 97 145 GLY A CA 1
ATOM 1088 C C . GLY A 1 145 ? -1.376 -25.188 -21.172 1 97 145 GLY A C 1
ATOM 1089 O O . GLY A 1 145 ? -2.385 -25.609 -21.734 1 97 145 GLY A O 1
ATOM 1090 N N . GLY A 1 146 ? -0.242 -24.812 -21.938 1 96.75 146 GLY A N 1
ATOM 1091 C CA . GLY A 1 146 ? -0.131 -25.109 -23.359 1 96.75 146 GLY A CA 1
ATOM 1092 C C . GLY A 1 146 ? -0.766 -24.062 -24.234 1 96.75 146 GLY A C 1
ATOM 1093 O O . GLY A 1 146 ? -1.164 -24.344 -25.375 1 96.75 146 GLY A O 1
ATOM 1094 N N . ASN A 1 147 ? -1.058 -22.891 -23.781 1 97.31 147 ASN A N 1
ATOM 1095 C CA . ASN A 1 147 ? -1.592 -21.781 -24.578 1 97.31 147 ASN A CA 1
ATOM 1096 C C . ASN A 1 147 ? -0.961 -20.453 -24.188 1 97.31 147 ASN A C 1
ATOM 1098 O O . ASN A 1 147 ? -0.171 -20.391 -23.234 1 97.31 147 ASN A O 1
ATOM 1102 N N . GLU A 1 148 ? -1.23 -19.391 -24.922 1 97 148 GLU A N 1
ATOM 1103 C CA . GLU A 1 148 ? -0.616 -18.062 -24.766 1 97 148 GLU A CA 1
ATOM 1104 C C . GLU A 1 148 ? -0.932 -17.484 -23.391 1 97 148 GLU A C 1
ATOM 1106 O O . GLU A 1 148 ? -0.053 -16.922 -22.734 1 97 148 GLU A O 1
ATOM 1111 N N . GLU A 1 149 ? -2.18 -17.578 -22.984 1 96.94 149 GLU A N 1
ATOM 1112 C CA . GLU A 1 149 ? -2.584 -17.016 -2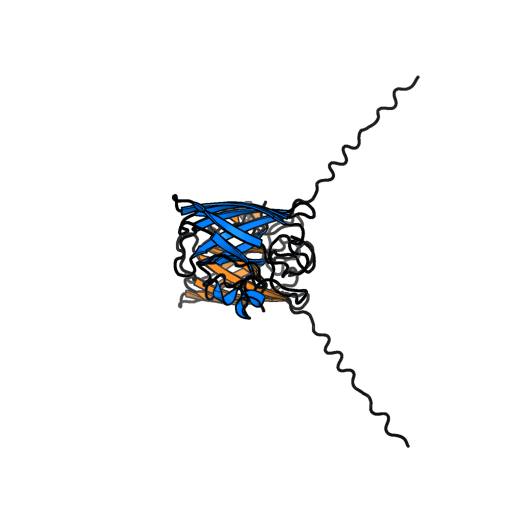1.703 1 96.94 149 GLU A CA 1
ATOM 1113 C C . GLU A 1 149 ? -1.845 -17.688 -20.547 1 96.94 149 GLU A C 1
ATOM 1115 O O . GLU A 1 149 ? -1.531 -17.047 -19.547 1 96.94 149 GLU A O 1
ATOM 1120 N N . SER A 1 150 ? -1.556 -19 -20.656 1 98.31 150 SER A N 1
ATOM 1121 C CA . SER A 1 150 ? -0.768 -19.734 -19.656 1 98.31 150 SER A CA 1
ATOM 1122 C C . SER A 1 150 ? 0.599 -19.094 -19.453 1 98.31 150 SER A C 1
ATOM 1124 O O . SER A 1 150 ? 1.052 -18.938 -18.328 1 98.31 150 SER A O 1
ATOM 1126 N N . LEU A 1 151 ? 1.216 -18.609 -20.531 1 97.81 151 LEU A N 1
ATOM 1127 C CA . LEU A 1 151 ? 2.57 -18.062 -20.5 1 97.81 151 LEU A CA 1
ATOM 1128 C C . LEU A 1 151 ? 2.566 -16.609 -20.031 1 97.81 151 LEU A C 1
ATOM 1130 O O . LEU A 1 151 ? 3.625 -16.047 -19.75 1 97.81 151 LEU A O 1
ATOM 1134 N N . LYS A 1 152 ? 1.414 -16.078 -19.922 1 97.31 152 LYS A N 1
ATOM 1135 C CA . LYS A 1 152 ? 1.305 -14.695 -19.469 1 97.31 152 LYS A CA 1
ATOM 1136 C C . LYS A 1 152 ? 0.838 -14.625 -18.016 1 97.31 152 LYS A C 1
ATOM 1138 O O . LYS A 1 152 ? 1.396 -13.875 -17.219 1 97.31 152 LYS A O 1
ATOM 1143 N N . THR A 1 153 ? -0.219 -15.492 -17.688 1 97.25 153 THR A N 1
ATOM 1144 C CA . THR A 1 153 ? -0.867 -15.305 -16.391 1 97.25 153 THR A CA 1
ATOM 1145 C C . THR A 1 153 ? -1.056 -16.641 -15.688 1 97.25 153 THR A C 1
ATOM 1147 O O . THR A 1 153 ? -1.588 -16.688 -14.57 1 97.25 153 THR A O 1
ATOM 1150 N N . GLY A 1 154 ? -0.753 -17.766 -16.359 1 98.5 154 GLY A N 1
ATOM 1151 C CA . GLY A 1 154 ? -0.992 -19.078 -15.797 1 98.5 154 GLY A CA 1
ATOM 1152 C C . GLY A 1 154 ? -2.451 -19.5 -15.844 1 98.5 154 GLY A C 1
ATOM 1153 O O . GLY A 1 154 ? -2.861 -20.422 -15.141 1 98.5 154 GLY A O 1
ATOM 1154 N N . ASN A 1 155 ? -3.305 -18.781 -16.625 1 98.44 155 ASN A N 1
ATOM 1155 C CA . ASN A 1 155 ? -4.723 -19.094 -16.766 1 98.44 155 ASN A CA 1
ATOM 1156 C C . ASN A 1 155 ? -5.445 -19.062 -15.422 1 98.44 155 ASN A C 1
ATOM 1158 O O . ASN A 1 155 ? -6.316 -19.891 -15.148 1 98.44 155 ASN A O 1
ATOM 1162 N N . ALA A 1 156 ? -5.102 -18.125 -14.609 1 97.69 156 ALA A N 1
ATOM 1163 C CA . ALA A 1 156 ? -5.602 -18.156 -13.234 1 97.69 156 ALA A CA 1
ATOM 1164 C C . ALA A 1 156 ? -6.973 -17.5 -13.133 1 97.69 156 ALA A C 1
ATOM 1166 O O . ALA A 1 156 ? -7.566 -17.469 -12.055 1 97.69 156 ALA A O 1
ATOM 1167 N N . GLY A 1 157 ? -7.52 -16.906 -14.203 1 96.56 157 GLY A N 1
ATOM 1168 C CA . GLY A 1 157 ? -8.867 -16.359 -14.203 1 96.56 157 GLY A CA 1
ATOM 1169 C C . GLY A 1 157 ? -8.969 -15.008 -13.539 1 96.56 157 GLY A C 1
ATOM 1170 O O . GLY A 1 157 ? -7.984 -14.273 -13.453 1 96.56 157 GLY A O 1
ATOM 1171 N N . SER A 1 158 ? -10.172 -14.656 -13.094 1 94.94 158 SER A N 1
ATOM 1172 C CA . SER A 1 158 ? -10.469 -13.32 -12.594 1 94.94 158 SER A CA 1
ATOM 1173 C C . SER A 1 158 ? -9.758 -13.039 -11.281 1 94.94 158 SER A C 1
ATOM 1175 O O . SER A 1 158 ? -9.406 -13.969 -10.547 1 94.94 158 SER A O 1
ATOM 1177 N N . ARG A 1 159 ? -9.602 -11.742 -11.023 1 93.75 159 ARG A N 1
ATOM 1178 C CA . ARG A 1 159 ? -8.992 -11.258 -9.789 1 93.75 159 ARG A CA 1
ATOM 1179 C C . ARG A 1 159 ? -10.031 -11.164 -8.672 1 93.75 159 ARG A C 1
ATOM 1181 O O . ARG A 1 159 ? -10.82 -10.227 -8.633 1 93.75 159 ARG A O 1
ATOM 1188 N N . LEU A 1 160 ? -10 -12.047 -7.715 1 90.12 160 LEU A N 1
ATOM 1189 C CA . LEU A 1 160 ? -11.039 -12.148 -6.695 1 90.12 160 LEU A CA 1
ATOM 1190 C C . LEU A 1 160 ? -10.867 -11.07 -5.633 1 90.12 160 LEU A C 1
ATOM 1192 O O . LEU A 1 160 ? -11.844 -10.453 -5.203 1 90.12 160 LEU A O 1
AT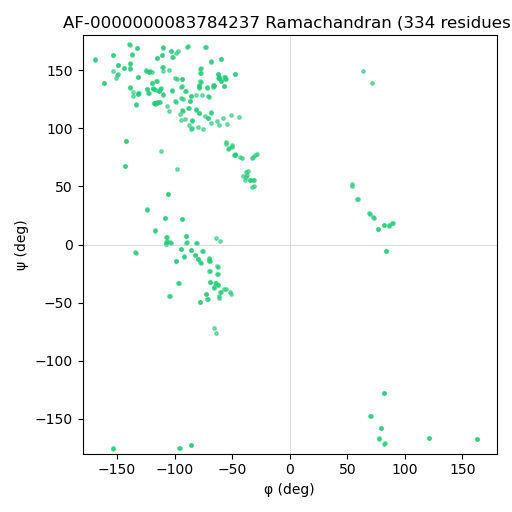OM 1196 N N . ALA A 1 161 ? -9.688 -10.961 -5.148 1 88.5 161 ALA A N 1
ATOM 1197 C CA . ALA A 1 161 ? -9.375 -10.016 -4.078 1 88.5 161 ALA A CA 1
ATOM 1198 C C . ALA A 1 161 ? -7.934 -9.523 -4.18 1 88.5 161 ALA A C 1
ATOM 1200 O O . ALA A 1 161 ? -7.086 -10.195 -4.77 1 88.5 161 ALA A O 1
ATOM 1201 N N . CYS A 1 162 ? -7.715 -8.359 -3.65 1 90.12 162 CYS A N 1
ATOM 1202 C CA . CYS A 1 162 ? -6.371 -7.797 -3.715 1 90.12 162 CYS A CA 1
ATOM 1203 C C . CYS A 1 162 ? -6.133 -6.824 -2.564 1 90.12 162 CYS A C 1
ATOM 1205 O O . CYS A 1 162 ? -7.078 -6.43 -1.877 1 90.12 162 CYS A O 1
ATOM 1207 N N . GLY A 1 163 ? -4.871 -6.52 -2.312 1 88.75 163 GLY A N 1
ATOM 1208 C CA . GLY A 1 163 ? -4.441 -5.582 -1.288 1 88.75 163 GLY A CA 1
ATOM 1209 C C . GLY A 1 163 ? -3.025 -5.082 -1.492 1 88.75 163 GLY A C 1
ATOM 1210 O O . GLY A 1 163 ? -2.135 -5.852 -1.854 1 88.75 163 GLY A O 1
ATOM 1211 N N . VAL A 1 164 ? -2.867 -3.781 -1.251 1 90.38 164 VAL A N 1
ATOM 1212 C CA . VAL A 1 164 ? -1.552 -3.164 -1.399 1 90.38 164 VAL A CA 1
ATOM 1213 C C . VAL A 1 164 ? -0.638 -3.617 -0.262 1 90.38 164 VAL A C 1
ATOM 1215 O O . VAL A 1 164 ? -1.059 -3.674 0.896 1 90.38 164 VAL A O 1
ATOM 1218 N N . ILE A 1 165 ? 0.591 -3.963 -0.593 1 90.69 165 ILE A N 1
ATOM 1219 C CA . ILE A 1 165 ? 1.586 -4.395 0.383 1 90.69 165 ILE A CA 1
ATOM 1220 C C . ILE A 1 165 ? 2.172 -3.174 1.093 1 90.69 165 ILE A C 1
ATOM 1222 O O . ILE A 1 165 ? 2.814 -2.33 0.463 1 90.69 165 ILE A O 1
ATOM 1226 N N . GLY A 1 166 ? 1.894 -3.07 2.332 1 91.38 166 GLY A N 1
ATOM 1227 C CA . GLY A 1 166 ? 2.35 -1.95 3.141 1 91.38 166 GLY A CA 1
ATOM 1228 C C . GLY A 1 166 ? 3.398 -2.342 4.164 1 91.38 166 GLY A C 1
ATOM 1229 O O . GLY A 1 166 ? 3.574 -3.525 4.461 1 91.38 166 GLY A O 1
ATOM 1230 N N . ILE A 1 167 ? 4.055 -1.308 4.641 1 89.19 167 ILE A N 1
ATOM 1231 C CA . ILE A 1 167 ? 5.035 -1.49 5.703 1 89.19 167 ILE A CA 1
ATOM 1232 C C . ILE A 1 167 ? 4.316 -1.656 7.043 1 89.19 167 ILE A C 1
ATOM 1234 O O . ILE A 1 167 ? 3.33 -0.97 7.312 1 89.19 167 ILE A O 1
ATOM 1238 N N . THR A 1 168 ? 4.824 -2.557 7.871 1 82.81 168 THR A N 1
ATOM 1239 C CA . THR A 1 168 ? 4.223 -2.691 9.195 1 82.81 168 THR A CA 1
ATOM 1240 C C . THR A 1 168 ? 5.297 -2.717 10.281 1 82.81 168 THR A C 1
ATOM 1242 O O . THR A 1 168 ? 6.492 -2.656 9.977 1 82.81 168 THR A O 1
ATOM 1245 N N . GLN A 1 169 ? 4.828 -2.605 11.594 1 74.19 169 GLN A N 1
ATOM 1246 C CA . GLN A 1 169 ? 5.703 -2.551 12.758 1 74.19 169 GLN A CA 1
ATOM 1247 C C . GLN A 1 169 ? 6.348 -3.908 13.031 1 74.19 169 GLN A C 1
ATOM 1249 O O . GLN A 1 169 ? 5.719 -4.949 12.828 1 74.19 169 GLN A O 1
ATOM 1254 N N . LEU B 1 1 ? 33.125 23.391 -46.312 1 25.05 1 LEU B N 1
ATOM 1255 C CA . LEU B 1 1 ? 32.438 23.875 -45.125 1 25.05 1 LEU B CA 1
ATOM 1256 C C . LEU B 1 1 ? 31.469 22.828 -44.594 1 25.05 1 LEU B C 1
ATOM 1258 O O . LEU B 1 1 ? 30.422 22.594 -45.188 1 25.05 1 LEU B O 1
ATOM 1262 N N . THR B 1 2 ? 31.734 21.656 -44.094 1 28.75 2 THR B N 1
ATOM 1263 C CA . THR B 1 2 ? 31.109 20.375 -43.844 1 28.75 2 THR B CA 1
ATOM 1264 C C . THR B 1 2 ? 30.172 20.453 -42.656 1 28.75 2 THR B C 1
ATOM 1266 O O . THR B 1 2 ? 30.562 20.969 -41.594 1 28.75 2 THR B O 1
ATOM 1269 N N . SER B 1 3 ? 28.75 20.594 -42.75 1 26 3 SER B N 1
ATOM 1270 C CA . SER B 1 3 ? 27.672 20.844 -41.812 1 26 3 SER B CA 1
ATOM 1271 C C . SER B 1 3 ? 27.672 19.797 -40.688 1 26 3 SER B C 1
ATOM 1273 O O . SER B 1 3 ? 27.625 18.594 -40.969 1 26 3 SER B O 1
ATOM 1275 N N . TYR B 1 4 ? 28.422 19.953 -39.594 1 26.27 4 TYR B N 1
ATOM 1276 C CA . TYR B 1 4 ? 28.453 19.141 -38.375 1 26.27 4 TYR B CA 1
ATOM 1277 C C . TYR B 1 4 ? 27.062 18.984 -37.781 1 26.27 4 TYR B C 1
ATOM 1279 O O . TYR B 1 4 ? 26.391 19.969 -37.469 1 26.27 4 TYR B O 1
ATOM 1287 N N . ASN B 1 5 ? 26.234 18 -38.281 1 25.64 5 ASN B N 1
ATOM 1288 C CA . ASN B 1 5 ? 24.938 17.688 -37.719 1 25.64 5 ASN B CA 1
ATOM 1289 C C . ASN B 1 5 ? 25 17.484 -36.188 1 25.64 5 ASN B C 1
ATOM 1291 O O . ASN B 1 5 ? 25.703 16.594 -35.719 1 25.64 5 ASN B O 1
ATOM 1295 N N . VAL B 1 6 ? 24.922 18.516 -35.344 1 23.97 6 VAL B N 1
ATOM 1296 C CA . VAL B 1 6 ? 24.766 18.453 -33.906 1 23.97 6 VAL B CA 1
ATOM 1297 C C . VAL B 1 6 ? 23.641 17.469 -33.562 1 23.97 6 VAL B C 1
ATOM 1299 O O . VAL B 1 6 ? 22.484 17.688 -33.938 1 23.97 6 VAL B O 1
ATOM 1302 N N . VAL B 1 7 ? 23.844 16.188 -33.594 1 22.7 7 VAL B N 1
ATOM 1303 C CA . VAL B 1 7 ? 22.922 15.219 -33 1 22.7 7 VAL B CA 1
ATOM 1304 C C . VAL B 1 7 ? 22.562 15.656 -31.578 1 22.7 7 VAL B C 1
ATOM 1306 O O . VAL B 1 7 ? 23.438 15.727 -30.703 1 22.7 7 VAL B O 1
ATOM 1309 N N . LEU B 1 8 ? 21.688 16.625 -31.406 1 22.36 8 LEU B N 1
ATOM 1310 C CA . LEU B 1 8 ? 21.109 16.922 -30.109 1 22.36 8 LEU B CA 1
ATOM 1311 C C . LEU B 1 8 ? 20.75 15.648 -29.359 1 22.36 8 LEU B C 1
ATOM 1313 O O . LEU B 1 8 ? 19.906 14.875 -29.812 1 22.36 8 LEU B O 1
ATOM 1317 N N . LEU B 1 9 ? 21.656 14.992 -28.875 1 23.86 9 LEU B N 1
ATOM 1318 C CA . LEU B 1 9 ? 21.422 13.961 -27.891 1 23.86 9 LEU B CA 1
ATOM 1319 C C . LEU B 1 9 ? 20.328 14.391 -26.906 1 23.86 9 LEU B C 1
ATOM 1321 O O . LEU B 1 9 ? 20.547 15.305 -26.094 1 23.86 9 LEU B O 1
ATOM 1325 N N . HIS B 1 10 ? 19.172 14.742 -27.375 1 25.48 10 HIS B N 1
ATOM 1326 C CA . HIS B 1 10 ? 18.078 14.922 -26.422 1 25.48 10 HIS B CA 1
ATOM 1327 C C . HIS B 1 10 ? 18.141 13.883 -25.312 1 25.48 10 HIS B C 1
ATOM 1329 O O . HIS B 1 10 ? 17.984 12.688 -25.562 1 25.48 10 HIS B O 1
ATOM 1335 N N . ILE B 1 11 ? 19.188 13.906 -24.547 1 27.45 11 ILE B N 1
ATOM 1336 C CA . ILE B 1 11 ? 19.234 13.125 -23.312 1 27.45 11 ILE B CA 1
ATOM 1337 C C . ILE B 1 11 ? 17.859 13.125 -22.656 1 27.45 11 ILE B C 1
ATOM 1339 O O . ILE B 1 11 ? 17.375 14.172 -22.219 1 27.45 11 ILE B O 1
ATOM 1343 N N . PHE B 1 12 ? 16.828 12.641 -23.281 1 28.88 12 PHE B N 1
ATOM 1344 C CA . PHE B 1 12 ? 15.609 12.375 -22.531 1 28.88 12 PHE B CA 1
ATOM 1345 C C . PHE B 1 12 ? 15.922 11.906 -21.125 1 28.88 12 PHE B C 1
ATOM 1347 O O . PHE B 1 12 ? 16.391 10.781 -20.922 1 28.88 12 PHE B O 1
ATOM 1354 N N . ASN B 1 13 ? 16.625 12.594 -20.391 1 31.14 13 ASN B N 1
ATOM 1355 C CA . ASN B 1 13 ? 16.75 12.336 -18.953 1 31.14 13 ASN B CA 1
ATOM 1356 C C . ASN B 1 13 ? 15.477 11.734 -18.375 1 31.14 13 ASN B C 1
ATOM 1358 O O . ASN B 1 13 ? 14.484 12.438 -18.188 1 31.14 13 ASN B O 1
ATOM 1362 N N . VAL B 1 14 ? 14.812 10.719 -18.828 1 33.5 14 VAL B N 1
ATOM 1363 C CA . VAL B 1 14 ? 13.656 9.969 -18.359 1 33.5 14 VAL B CA 1
ATOM 1364 C C . VAL B 1 14 ? 13.617 9.977 -16.828 1 33.5 14 VAL B C 1
ATOM 1366 O O . VAL B 1 14 ? 14.43 9.312 -16.172 1 33.5 14 VAL B O 1
ATOM 1369 N N . ALA B 1 15 ? 13.625 11.016 -16.281 1 38.34 15 ALA B N 1
ATOM 1370 C CA . ALA B 1 15 ? 13.344 11.195 -14.852 1 38.34 15 ALA B CA 1
ATOM 1371 C C . ALA B 1 15 ? 12.375 10.125 -14.352 1 38.34 15 ALA B C 1
ATOM 1373 O O . ALA B 1 15 ? 11.289 9.945 -14.906 1 38.34 15 ALA B O 1
ATOM 1374 N N . PHE B 1 16 ? 12.805 8.93 -14.125 1 44.59 16 PHE B N 1
ATOM 1375 C CA . PHE B 1 16 ? 12.031 7.871 -13.492 1 44.59 16 PHE B CA 1
ATOM 1376 C C . PHE B 1 16 ? 11.055 8.445 -12.477 1 44.59 16 PHE B C 1
ATOM 1378 O O . PHE B 1 16 ? 11.461 9.047 -11.484 1 44.59 16 PHE B O 1
ATOM 1385 N N . TYR B 1 17 ? 9.969 9.047 -13.008 1 54.66 17 TYR B N 1
ATOM 1386 C CA . TYR B 1 17 ? 8.898 9.516 -12.133 1 54.66 17 TYR B CA 1
ATOM 1387 C C . TYR B 1 17 ? 8.25 8.359 -11.391 1 54.66 17 TYR B C 1
ATOM 1389 O O . TYR B 1 17 ? 7.961 7.312 -11.977 1 54.66 17 TYR B O 1
ATOM 1397 N N . PHE B 1 18 ? 8.648 8.383 -10.117 1 63.22 18 PHE B N 1
ATOM 1398 C CA . PHE B 1 18 ? 7.898 7.445 -9.297 1 63.22 18 PHE B CA 1
ATOM 1399 C C . PHE B 1 18 ? 6.48 7.957 -9.055 1 63.22 18 PHE B C 1
ATOM 1401 O O . PHE B 1 18 ? 6.289 9.109 -8.656 1 63.22 18 PHE B O 1
ATOM 1408 N N . LEU B 1 19 ? 5.605 7.273 -9.656 1 72.56 19 LEU B N 1
ATOM 1409 C CA . LEU B 1 19 ? 4.203 7.582 -9.398 1 72.56 19 LEU B CA 1
ATOM 1410 C C . LEU B 1 19 ? 3.639 6.676 -8.305 1 72.56 19 LEU B C 1
ATOM 1412 O O . LEU B 1 19 ? 3.928 5.477 -8.281 1 72.56 19 LEU B O 1
ATOM 1416 N N . ALA B 1 20 ? 3.115 7.406 -7.391 1 73.44 20 ALA B N 1
ATOM 1417 C CA . ALA B 1 20 ? 2.432 6.695 -6.316 1 73.44 20 ALA B CA 1
ATOM 1418 C C . ALA B 1 20 ? 0.966 7.117 -6.223 1 73.44 20 ALA B C 1
ATOM 1420 O O . ALA B 1 20 ? 0.58 8.164 -6.75 1 73.44 20 ALA B O 1
ATOM 1421 N N . THR B 1 21 ? 0.184 6.211 -5.801 1 70.62 21 THR B N 1
ATOM 1422 C CA . THR B 1 21 ? -1.24 6.48 -5.641 1 70.62 21 THR B CA 1
ATOM 1423 C C . THR B 1 21 ? -1.767 5.852 -4.352 1 70.62 21 THR B C 1
ATOM 1425 O O . THR B 1 21 ? -1.113 4.984 -3.768 1 70.62 21 THR B O 1
ATOM 1428 N N . PHE B 1 22 ? -2.85 6.449 -3.908 1 70.38 22 PHE B N 1
ATOM 1429 C CA . PHE B 1 22 ? -3.602 5.867 -2.803 1 70.38 22 PHE B CA 1
ATOM 1430 C C . PHE B 1 22 ? -5.082 6.199 -2.92 1 70.38 22 PHE B C 1
ATOM 1432 O O . PHE B 1 22 ? -5.457 7.164 -3.588 1 70.38 22 PHE B O 1
ATOM 1439 N N . SER B 1 23 ? -5.887 5.301 -2.488 1 68.69 23 SER B N 1
ATOM 1440 C CA . SER B 1 23 ? -7.316 5.543 -2.309 1 68.69 23 SER B CA 1
ATOM 1441 C C . SER B 1 23 ? -7.699 5.512 -0.833 1 68.69 23 SER B C 1
ATOM 1443 O O . SER B 1 23 ? -7.238 4.648 -0.084 1 68.69 23 SER B O 1
ATOM 1445 N N . LEU B 1 24 ? -8.477 6.512 -0.494 1 68.5 24 LEU B N 1
ATOM 1446 C CA . LEU B 1 24 ? -8.891 6.598 0.903 1 68.5 24 LEU B CA 1
ATOM 1447 C C . LEU B 1 24 ? -10.188 5.84 1.135 1 68.5 24 LEU B C 1
ATOM 1449 O O . LEU B 1 24 ? -11.109 5.918 0.32 1 68.5 24 LEU B O 1
ATOM 1453 N N . ALA B 1 25 ? -10.219 5.051 2.119 1 69.69 25 ALA B N 1
ATOM 1454 C CA . ALA B 1 25 ? -11.422 4.383 2.594 1 69.69 25 ALA B CA 1
ATOM 1455 C C . ALA B 1 25 ? -11.734 4.77 4.035 1 69.69 25 ALA B C 1
ATOM 1457 O O . ALA B 1 25 ? -10.828 4.938 4.852 1 69.69 25 ALA B O 1
ATOM 1458 N N . GLN B 1 26 ? -13.102 4.969 4.242 1 69 26 GLN B N 1
ATOM 1459 C CA . GLN B 1 26 ? -13.539 5.352 5.582 1 69 26 GLN B CA 1
ATOM 1460 C C . GLN B 1 26 ? -13.297 4.223 6.582 1 69 26 GLN B C 1
ATOM 1462 O O . GLN B 1 26 ? -13.461 3.047 6.25 1 69 26 GLN B O 1
ATOM 1467 N N . SER B 1 27 ? -12.805 4.625 7.629 1 57.44 27 SER B N 1
ATOM 1468 C CA . SER B 1 27 ? -12.547 3.633 8.664 1 57.44 27 SER B CA 1
ATOM 1469 C C . SER B 1 27 ? -13.781 2.783 8.938 1 57.44 27 SER B C 1
ATOM 1471 O O . SER B 1 27 ? -13.672 1.585 9.203 1 57.44 27 SER B O 1
ATOM 1473 N N . ASN B 1 28 ? -14.938 3.371 9 1 51.31 28 ASN B N 1
ATOM 1474 C CA . ASN B 1 28 ? -16.156 2.658 9.391 1 51.31 28 ASN B CA 1
ATOM 1475 C C . ASN B 1 28 ? -16.969 2.234 8.172 1 51.31 28 ASN B C 1
ATOM 1477 O O . ASN B 1 28 ? -18.016 1.615 8.312 1 51.31 28 ASN B O 1
ATOM 1481 N N . SER B 1 29 ? -16.672 2.768 7.062 1 50.75 29 SER B N 1
ATOM 1482 C CA . SER B 1 29 ? -17.422 2.373 5.879 1 50.75 29 SER B CA 1
ATOM 1483 C C . SER B 1 29 ? -16.5 2.139 4.688 1 50.75 29 SER B C 1
ATOM 1485 O O . SER B 1 29 ? -15.398 2.686 4.633 1 50.75 29 SER B O 1
ATOM 1487 N N . GLN B 1 30 ? -16.531 1.048 3.994 1 49.03 30 GLN B N 1
ATOM 1488 C CA . GLN B 1 30 ? -15.727 0.692 2.826 1 49.03 30 GLN B CA 1
ATOM 1489 C C . GLN B 1 30 ? -15.961 1.673 1.682 1 49.03 30 GLN B C 1
ATOM 1491 O O . GLN B 1 30 ? -15.484 1.458 0.566 1 49.03 30 GLN B O 1
ATOM 1496 N N . SER B 1 31 ? -16.734 2.623 1.969 1 49.28 31 SER B N 1
ATOM 1497 C CA . SER B 1 31 ? -16.969 3.479 0.809 1 49.28 31 SER B CA 1
ATOM 1498 C C . SER B 1 31 ? -15.703 4.246 0.426 1 49.28 31 SER B C 1
ATOM 1500 O O . SER B 1 31 ? -15.062 4.859 1.279 1 49.28 31 SER B O 1
ATOM 1502 N N . LYS B 1 32 ? -15.164 3.715 -0.64 1 53.72 32 LYS B N 1
ATOM 1503 C CA . LYS B 1 32 ? -14.008 4.406 -1.207 1 53.72 32 LYS B CA 1
ATOM 1504 C C . LYS B 1 32 ? -14.328 5.871 -1.489 1 53.72 32 LYS B C 1
ATOM 1506 O O . LYS B 1 32 ? -15.359 6.184 -2.096 1 53.72 32 LYS B O 1
ATOM 1511 N N . LEU B 1 33 ? -13.914 6.77 -0.751 1 50.47 33 LEU B N 1
ATOM 1512 C CA . LEU B 1 33 ? -14.18 8.18 -1.006 1 50.47 33 LEU B CA 1
ATOM 1513 C C . LEU B 1 33 ? -13.531 8.633 -2.309 1 50.47 33 LEU B C 1
ATOM 1515 O O . LEU B 1 33 ? -14.125 9.383 -3.08 1 50.47 33 LEU B O 1
ATOM 1519 N N . ASN B 1 34 ? -12.227 8.906 -2.555 1 59.22 34 ASN B N 1
ATOM 1520 C CA . ASN B 1 34 ? -11.609 9.617 -3.668 1 59.22 34 ASN B CA 1
ATOM 1521 C C . ASN B 1 34 ? -10.195 9.117 -3.939 1 59.22 34 ASN B C 1
ATOM 1523 O O . ASN B 1 34 ? -9.555 8.531 -3.062 1 59.22 34 ASN B O 1
ATOM 1527 N N . ARG B 1 35 ? -9.867 9.078 -5.285 1 58.19 35 ARG B N 1
ATOM 1528 C CA . ARG B 1 35 ? -8.57 8.734 -5.863 1 58.19 35 ARG B CA 1
ATOM 1529 C C . ARG B 1 35 ? -7.586 9.883 -5.719 1 58.19 35 ARG B C 1
ATOM 1531 O O . ARG B 1 35 ? -7.922 11.039 -6.004 1 58.19 35 ARG B O 1
ATOM 1538 N N . TYR B 1 36 ? -6.328 9.516 -5.141 1 63.19 36 TYR B N 1
ATOM 1539 C CA . TYR B 1 36 ? -5.246 10.492 -5.102 1 63.19 36 TYR B CA 1
ATOM 1540 C C . TYR B 1 36 ? -4.039 10.008 -5.895 1 63.19 36 TYR B C 1
ATOM 1542 O O . TYR B 1 36 ? -3.783 8.805 -5.969 1 63.19 36 TYR B O 1
ATOM 1550 N N . TYR B 1 37 ? -3.52 10.945 -6.676 1 63.44 37 TYR B N 1
ATOM 1551 C CA . TYR B 1 37 ? -2.254 10.688 -7.352 1 63.44 37 TYR B CA 1
ATOM 1552 C C . TYR B 1 37 ? -1.119 11.469 -6.703 1 63.44 37 TYR B C 1
ATOM 1554 O O . TYR B 1 37 ? -1.296 12.633 -6.328 1 63.44 37 TYR B O 1
ATOM 1562 N N . LEU B 1 38 ? -0.187 10.727 -6.223 1 64.31 38 LEU B N 1
ATOM 1563 C CA . LEU B 1 38 ? 1.095 11.32 -5.867 1 64.31 38 LEU B CA 1
ATOM 1564 C C . LEU B 1 38 ? 2.102 11.172 -7 1 64.31 38 LEU B C 1
ATOM 1566 O O . LEU B 1 38 ? 2.289 10.078 -7.527 1 64.31 38 LEU B O 1
ATOM 1570 N N . LEU B 1 39 ? 2.383 12.445 -7.539 1 59.31 39 LEU B N 1
ATOM 1571 C CA . LEU B 1 39 ? 3.424 12.438 -8.562 1 59.31 39 LEU B CA 1
ATOM 1572 C C . LEU B 1 39 ? 4.785 12.758 -7.953 1 59.31 39 LEU B C 1
ATOM 1574 O O . LEU B 1 39 ? 4.898 13.656 -7.113 1 59.31 39 LEU B O 1
ATOM 1578 N N . GLY B 1 40 ? 5.719 11.859 -7.785 1 56.25 40 GLY B N 1
ATOM 1579 C CA . GLY B 1 40 ? 6.992 12.328 -7.262 1 56.25 40 GLY B CA 1
ATOM 1580 C C . GLY B 1 40 ? 8.117 12.242 -8.273 1 56.25 40 GLY B C 1
ATOM 1581 O O . GLY B 1 40 ? 8.312 11.203 -8.914 1 56.25 40 GLY B O 1
ATOM 1582 N N . VAL B 1 41 ? 8.375 13.094 -9.25 1 52.44 41 VAL B N 1
ATOM 1583 C CA . VAL B 1 41 ? 9.734 13.227 -9.766 1 52.44 41 VAL B CA 1
ATOM 1584 C C . VAL B 1 41 ? 10.555 14.141 -8.852 1 52.44 41 VAL B C 1
ATOM 1586 O O . VAL B 1 41 ? 10.219 15.312 -8.68 1 52.44 41 VAL B O 1
ATOM 1589 N N . GLY B 1 42 ? 11.695 13.609 -8.156 1 56.19 42 GLY B N 1
ATOM 1590 C CA . GLY B 1 42 ? 12.648 14.469 -7.469 1 56.19 42 GLY B CA 1
ATOM 1591 C C . GLY B 1 42 ? 12.031 15.234 -6.316 1 56.19 42 GLY B C 1
ATOM 1592 O O . GLY B 1 42 ? 10.891 14.977 -5.926 1 56.19 42 GLY B O 1
ATOM 1593 N N . ALA B 1 43 ? 12.812 15.547 -5.238 1 63.38 43 ALA B N 1
ATOM 1594 C CA . ALA B 1 43 ? 12.438 16.609 -4.316 1 63.38 43 ALA B CA 1
ATOM 1595 C C . ALA B 1 43 ? 12.109 17.906 -5.074 1 63.38 43 ALA B C 1
ATOM 1597 O O . ALA B 1 43 ? 12.883 18.344 -5.926 1 63.38 43 ALA B O 1
ATOM 1598 N N . PRO B 1 44 ? 10.812 18.281 -5.043 1 84.5 44 PRO B N 1
ATOM 1599 C CA . PRO B 1 44 ? 9.711 18.047 -4.113 1 84.5 44 PRO B CA 1
ATOM 1600 C C . PRO B 1 44 ? 8.703 17.031 -4.645 1 84.5 44 PRO B C 1
ATOM 1602 O O . PRO B 1 44 ? 8.602 16.828 -5.859 1 84.5 44 PRO B O 1
ATOM 1605 N N . VAL B 1 45 ? 8.055 16.297 -3.736 1 88.94 45 VAL B N 1
ATOM 1606 C CA . VAL B 1 45 ? 6.934 15.438 -4.086 1 88.94 45 VAL B CA 1
ATOM 1607 C C . VAL B 1 45 ? 5.668 16.281 -4.242 1 88.94 45 VAL B C 1
ATOM 1609 O O . VAL B 1 45 ? 5.379 17.141 -3.41 1 88.94 45 VAL B O 1
ATOM 1612 N N . LYS B 1 46 ? 4.961 16 -5.297 1 88.62 46 LYS B N 1
ATOM 1613 C CA . LYS B 1 46 ? 3.699 16.688 -5.551 1 88.62 46 LYS B CA 1
ATOM 1614 C C . LYS B 1 46 ? 2.514 15.75 -5.371 1 88.62 46 LYS B C 1
ATOM 1616 O O . LYS B 1 46 ? 2.518 14.633 -5.887 1 88.62 46 LYS B O 1
ATOM 1621 N N . LEU B 1 47 ? 1.574 16.25 -4.566 1 87.75 47 LEU B N 1
ATOM 1622 C CA . LEU B 1 47 ? 0.328 15.531 -4.336 1 87.75 47 LEU B CA 1
ATOM 1623 C C . LEU B 1 47 ? -0.855 16.281 -4.941 1 87.75 47 LEU B C 1
ATOM 1625 O O . LEU B 1 47 ? -1.069 17.453 -4.645 1 87.75 47 LEU B O 1
ATOM 1629 N N . THR B 1 48 ? -1.51 15.516 -5.824 1 87.06 48 THR B N 1
ATOM 1630 C CA . THR B 1 48 ? -2.695 16.109 -6.43 1 87.06 48 THR B CA 1
ATOM 1631 C C . THR B 1 48 ? -3.871 15.141 -6.383 1 87.06 48 THR B C 1
ATOM 1633 O O . THR B 1 48 ? -3.689 13.93 -6.531 1 87.06 48 THR B O 1
ATOM 1636 N N . GLY B 1 49 ? -5.066 15.758 -6.172 1 84.5 49 GLY B N 1
ATOM 1637 C CA . GLY B 1 49 ? -6.281 14.961 -6.16 1 84.5 49 GLY B CA 1
ATOM 1638 C C . GLY B 1 49 ? -7.457 15.672 -5.516 1 84.5 49 GLY B C 1
ATOM 1639 O O . GLY B 1 49 ? -7.449 16.891 -5.383 1 84.5 49 GLY B O 1
ATOM 1640 N N . GLU B 1 50 ? -8.484 14.805 -5.281 1 85.94 50 GLU B N 1
ATOM 1641 C CA . GLU B 1 50 ? -9.695 15.312 -4.641 1 85.94 50 GLU B CA 1
ATOM 1642 C C . GLU B 1 50 ? -10.227 14.32 -3.609 1 85.94 50 GLU B C 1
ATOM 1644 O O . GLU B 1 50 ? -10.25 13.109 -3.854 1 85.94 50 GLU B O 1
ATOM 1649 N N . ILE B 1 51 ? -10.562 14.953 -2.521 1 84.56 51 ILE B N 1
ATOM 1650 C CA . ILE B 1 51 ? -11.227 14.164 -1.489 1 84.56 51 ILE B CA 1
ATOM 1651 C C . ILE B 1 51 ? -12.664 14.641 -1.315 1 84.56 51 ILE B C 1
ATOM 1653 O O . ILE B 1 51 ? -12.914 15.844 -1.164 1 84.56 51 ILE B O 1
ATOM 1657 N N . SER B 1 52 ? -13.586 13.711 -1.294 1 84.88 52 SER B N 1
ATOM 1658 C CA . SER B 1 52 ? -14.992 14.039 -1.094 1 84.88 52 SER B CA 1
ATOM 1659 C C . SER B 1 52 ? -15.516 13.445 0.21 1 84.88 52 SER B C 1
ATOM 1661 O O . SER B 1 52 ? -14.875 12.578 0.805 1 84.88 52 SER B O 1
ATOM 1663 N N . GLY B 1 53 ? -16.656 14.078 0.631 1 85.19 53 GLY B N 1
ATOM 1664 C CA . GLY B 1 53 ? -17.328 13.516 1.796 1 85.19 53 GLY B CA 1
ATOM 1665 C C . GLY B 1 53 ? -16.812 14.086 3.105 1 85.19 53 GLY B C 1
ATOM 1666 O O . GLY B 1 53 ? -17 13.484 4.164 1 85.19 53 GLY B O 1
ATOM 1667 N N . LEU B 1 54 ? -16.172 15.18 2.994 1 89.44 54 LEU B N 1
ATOM 1668 C CA . LEU B 1 54 ? -15.648 15.812 4.195 1 89.44 54 LEU B CA 1
ATOM 1669 C C . LEU B 1 54 ? -16.578 16.922 4.68 1 89.44 54 LEU B C 1
ATOM 1671 O O . LEU B 1 54 ? -17.188 17.625 3.871 1 89.44 54 LEU B O 1
ATOM 1675 N N . GLU B 1 55 ? -16.688 17.031 5.988 1 94.19 55 GLU B N 1
ATOM 1676 C CA 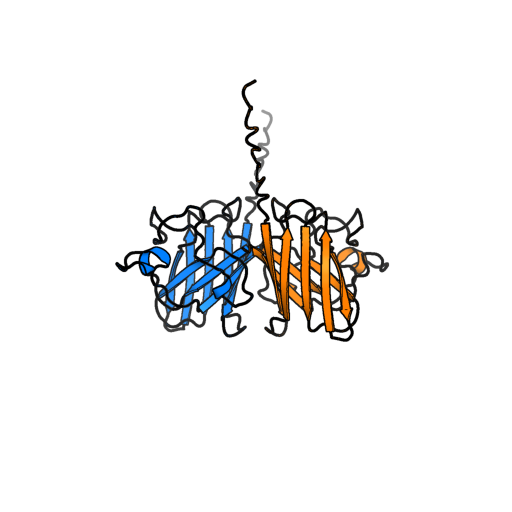. GLU B 1 55 ? -17.344 18.234 6.508 1 94.19 55 GLU B CA 1
ATOM 1677 C C . GLU B 1 55 ? -16.578 19.5 6.109 1 94.19 55 GLU B C 1
ATOM 1679 O O . GLU B 1 55 ? -15.344 19.5 6.094 1 94.19 55 GLU B O 1
ATOM 1684 N N . PRO B 1 56 ? -17.281 20.562 5.82 1 97.25 56 PRO B N 1
ATOM 1685 C CA . PRO B 1 56 ? -16.594 21.812 5.465 1 97.25 56 PRO B CA 1
ATOM 1686 C C . PRO B 1 56 ? -15.602 22.266 6.531 1 97.25 56 PRO B C 1
ATOM 1688 O O . PRO B 1 56 ? -15.883 22.141 7.727 1 97.25 56 PRO B O 1
ATOM 1691 N N . GLY B 1 57 ? -14.461 22.828 5.992 1 98.12 57 GLY B N 1
ATOM 1692 C CA . GLY B 1 57 ? -13.422 23.281 6.902 1 98.12 57 GLY B CA 1
ATOM 1693 C C . GLY B 1 57 ? -12.086 22.594 6.676 1 98.12 57 GLY B C 1
ATOM 1694 O O . GLY B 1 57 ? -11.875 21.969 5.633 1 98.12 57 GLY B O 1
ATOM 1695 N N . GLU B 1 58 ? -11.195 22.75 7.641 1 98.38 58 GLU B N 1
ATOM 1696 C CA . GLU B 1 58 ? -9.852 22.188 7.543 1 98.38 58 GLU B CA 1
ATOM 1697 C C . GLU B 1 58 ? -9.773 20.812 8.188 1 98.38 58 GLU B C 1
ATOM 1699 O O . GLU B 1 58 ? -10.406 20.562 9.219 1 98.38 58 GLU B O 1
ATOM 1704 N N . HIS B 1 59 ? -9.023 19.984 7.574 1 97.31 59 HIS B N 1
ATOM 1705 C CA . HIS B 1 59 ? -8.75 18.641 8.062 1 97.31 59 HIS B CA 1
ATOM 1706 C C . HIS B 1 59 ? -7.254 18.344 8.031 1 97.31 59 HIS B C 1
ATOM 1708 O O . HIS B 1 59 ? -6.598 18.547 7.008 1 97.31 59 HIS B O 1
ATOM 1714 N N . GLY B 1 60 ? -6.762 17.875 9.133 1 98.12 60 GLY B N 1
ATOM 1715 C CA . GLY B 1 60 ? -5.371 17.453 9.148 1 98.12 60 GLY B CA 1
ATOM 1716 C C . GLY B 1 60 ? -5.066 16.344 8.156 1 98.12 60 GLY B C 1
ATOM 1717 O O . GLY B 1 60 ? -5.859 15.422 7.992 1 98.12 60 GLY B O 1
ATOM 1718 N N . PHE B 1 61 ? -3.951 16.484 7.574 1 96.75 61 PHE B N 1
ATOM 1719 C CA . PHE B 1 61 ? -3.508 15.547 6.555 1 96.75 61 PHE B CA 1
ATOM 1720 C C . PHE B 1 61 ? -2.062 15.133 6.797 1 96.75 61 PHE B C 1
ATOM 1722 O O . PHE B 1 61 ? -1.17 15.977 6.863 1 96.75 61 PHE B O 1
ATOM 1729 N N . HIS B 1 62 ? -1.854 13.758 6.984 1 97.88 62 HIS B N 1
ATOM 1730 C CA . HIS B 1 62 ? -0.525 13.297 7.367 1 97.88 62 HIS B CA 1
ATOM 1731 C C . HIS B 1 62 ? -0.201 11.953 6.719 1 97.88 62 HIS B C 1
ATOM 1733 O O . HIS B 1 62 ? -1.106 11.18 6.398 1 97.88 62 HIS B O 1
ATOM 1739 N N . VAL B 1 63 ? 1.066 11.727 6.5 1 96.88 63 VAL B N 1
ATOM 1740 C CA . VAL B 1 63 ? 1.547 10.367 6.266 1 96.88 63 VAL B CA 1
ATOM 1741 C C . VAL B 1 63 ? 1.828 9.68 7.602 1 96.88 63 VAL B C 1
ATOM 1743 O O . VAL B 1 63 ? 2.518 10.242 8.461 1 96.88 63 VAL B O 1
ATOM 1746 N N . HIS B 1 64 ? 1.259 8.547 7.738 1 97.31 64 HIS B N 1
ATOM 1747 C CA . HIS B 1 64 ? 1.496 7.742 8.93 1 97.31 64 HIS B CA 1
ATOM 1748 C C . HIS B 1 64 ? 2.482 6.613 8.648 1 97.31 64 HIS B C 1
ATOM 1750 O O . HIS B 1 64 ? 2.684 6.238 7.488 1 97.31 64 HIS B O 1
ATOM 1756 N N . ALA B 1 65 ? 3.043 6.078 9.711 1 96.56 65 ALA B N 1
ATOM 1757 C CA . ALA B 1 65 ? 4.258 5.273 9.656 1 96.56 65 ALA B CA 1
ATOM 1758 C C . ALA B 1 65 ? 4.004 3.936 8.969 1 96.56 65 ALA B C 1
ATOM 1760 O O . ALA B 1 65 ? 4.871 3.422 8.258 1 96.56 65 ALA B O 1
ATOM 1761 N N . PHE B 1 66 ? 2.861 3.396 9.086 1 92.88 66 PHE B N 1
ATOM 1762 C CA . PHE B 1 66 ? 2.676 2.014 8.664 1 92.88 66 PHE B CA 1
ATOM 1763 C C . PHE B 1 66 ? 1.584 1.912 7.605 1 92.88 66 PHE B C 1
ATOM 1765 O O . PHE B 1 66 ? 0.654 2.721 7.586 1 92.88 66 PHE B O 1
ATOM 1772 N N . GLY B 1 67 ? 1.782 0.945 6.742 1 92.12 67 GLY B N 1
ATOM 1773 C CA . GLY B 1 67 ? 0.771 0.611 5.75 1 92.12 67 GLY B CA 1
ATOM 1774 C C . GLY B 1 67 ? -0.158 -0.502 6.199 1 92.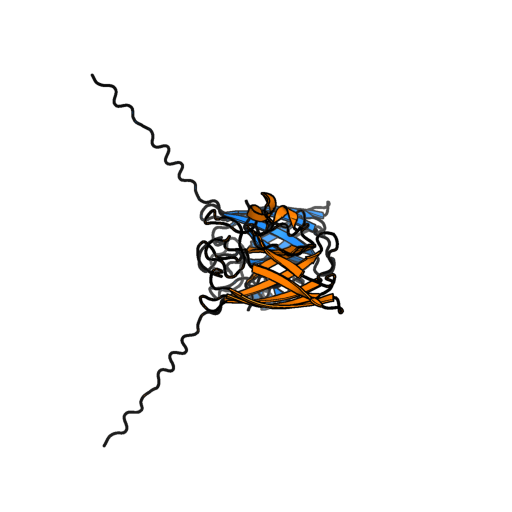12 67 GLY B C 1
ATOM 1775 O O . GLY B 1 67 ? -0.706 -1.231 5.371 1 92.12 67 GLY B O 1
ATOM 1776 N N . ASP B 1 68 ? -0.268 -0.729 7.461 1 84.44 68 ASP B N 1
ATOM 1777 C CA . ASP B 1 68 ? -1.201 -1.677 8.062 1 84.44 68 ASP B CA 1
ATOM 1778 C C . ASP B 1 68 ? -2.551 -1.017 8.344 1 84.44 68 ASP B C 1
ATOM 1780 O O . ASP B 1 68 ? -2.637 -0.083 9.141 1 84.44 68 ASP B O 1
ATOM 1784 N N . ASN B 1 69 ? -3.648 -1.521 7.68 1 79.12 69 ASN B N 1
ATOM 1785 C CA . ASN B 1 69 ? -4.98 -0.976 7.918 1 79.12 69 ASN B CA 1
ATOM 1786 C C . ASN B 1 69 ? -5.961 -2.061 8.359 1 79.12 69 ASN B C 1
ATOM 1788 O O . ASN B 1 69 ? -7.152 -1.986 8.055 1 79.12 69 ASN B O 1
ATOM 1792 N N . THR B 1 70 ? -5.434 -3.059 9.023 1 76.06 70 THR B N 1
ATOM 1793 C CA . THR B 1 70 ? -6.258 -4.176 9.469 1 76.06 70 THR B CA 1
ATOM 1794 C C . THR B 1 70 ? -7.363 -3.695 10.398 1 76.06 70 THR B C 1
ATOM 1796 O O . THR B 1 70 ? -8.492 -4.195 10.344 1 76.06 70 THR B O 1
ATOM 1799 N N . ASN B 1 71 ? -7.066 -2.785 11.281 1 81 71 ASN B N 1
ATOM 1800 C CA . ASN B 1 71 ? -8.062 -2.18 12.156 1 81 71 ASN B CA 1
ATOM 1801 C C . ASN B 1 71 ? -8.398 -0.754 11.727 1 81 71 ASN B C 1
ATOM 1803 O O . ASN B 1 71 ? -8.398 0.163 12.547 1 81 71 ASN B O 1
ATOM 1807 N N . GLY B 1 72 ? -8.547 -0.662 10.422 1 81.88 72 GLY B N 1
ATOM 1808 C CA . GLY B 1 72 ? -8.797 0.677 9.914 1 81.88 72 GLY B CA 1
ATOM 1809 C C . GLY B 1 72 ? -7.582 1.584 10.008 1 81.88 72 GLY B C 1
ATOM 1810 O O . GLY B 1 72 ? -6.445 1.126 9.883 1 81.88 72 GLY B O 1
ATOM 1811 N N . CYS B 1 73 ? -7.867 2.855 10.219 1 89.81 73 CYS B N 1
ATOM 1812 C CA . CYS B 1 73 ? -6.793 3.842 10.148 1 89.81 73 CYS B CA 1
ATOM 1813 C C . CYS B 1 73 ? -5.977 3.842 11.438 1 89.81 73 CYS B C 1
ATOM 1815 O O . CYS B 1 73 ? -4.875 4.395 11.477 1 89.81 73 CYS B O 1
ATOM 1817 N N . ILE B 1 74 ? -6.473 3.207 12.453 1 90.12 74 ILE B N 1
ATOM 1818 C CA . ILE B 1 74 ? -5.758 3.172 13.727 1 90.12 74 ILE B CA 1
ATOM 1819 C C . ILE B 1 74 ? -4.449 2.404 13.562 1 90.12 74 ILE B C 1
ATOM 1821 O O . ILE B 1 74 ? -3.416 2.805 14.102 1 90.12 74 ILE B O 1
ATOM 1825 N N . SER B 1 75 ? -4.434 1.403 12.805 1 88.56 75 SER B N 1
ATOM 1826 C CA . SER B 1 75 ? -3.275 0.528 12.672 1 88.56 75 SER B CA 1
ATOM 1827 C C . SER B 1 75 ? -2.193 1.173 11.812 1 88.56 75 SER B C 1
ATOM 1829 O O . SER B 1 75 ? -1.078 0.657 11.719 1 88.56 75 SER B O 1
ATOM 1831 N N . ALA B 1 76 ? -2.5 2.326 11.234 1 93 76 ALA B N 1
ATOM 1832 C CA . ALA B 1 76 ? -1.503 3.043 10.445 1 93 76 ALA B CA 1
ATOM 1833 C C . ALA B 1 76 ? -0.401 3.609 11.344 1 93 76 ALA B C 1
ATOM 1835 O O . ALA B 1 76 ? 0.647 4.035 10.852 1 93 76 ALA B O 1
ATOM 1836 N N . GLY B 1 77 ? -0.654 3.629 12.688 1 95.62 77 GLY B N 1
ATOM 1837 C CA . GLY B 1 77 ? 0.369 4.078 13.617 1 95.62 77 GLY B CA 1
ATOM 1838 C C . GLY B 1 77 ? 0.515 5.59 13.656 1 95.62 77 GLY B C 1
ATOM 1839 O O . GLY B 1 77 ? -0.383 6.316 13.227 1 95.62 77 GLY B O 1
ATOM 1840 N N . PRO B 1 78 ? 1.611 6.066 14.273 1 97.62 78 PRO B N 1
ATOM 1841 C CA . PRO B 1 78 ? 1.812 7.508 14.414 1 97.62 78 PRO B CA 1
ATOM 1842 C C . PRO B 1 78 ? 2.199 8.18 13.102 1 97.62 78 PRO B C 1
ATOM 1844 O O . PRO B 1 78 ? 2.438 7.5 12.102 1 97.62 78 PRO B O 1
ATOM 1847 N N . HIS B 1 79 ? 2.203 9.547 13.094 1 98.62 79 HIS B N 1
ATOM 1848 C CA . HIS B 1 79 ? 2.797 10.258 11.961 1 98.62 79 HIS B CA 1
ATOM 1849 C C . HIS B 1 79 ? 4.168 9.695 11.617 1 98.62 79 HIS B C 1
ATOM 1851 O O . HIS B 1 79 ? 4.922 9.289 12.5 1 98.62 79 HIS B O 1
ATOM 1857 N N . PHE B 1 80 ? 4.453 9.727 10.398 1 98.06 80 PHE B N 1
ATOM 1858 C CA . PHE B 1 80 ? 5.777 9.297 9.961 1 98.06 80 PHE B CA 1
ATOM 1859 C C . PHE B 1 80 ? 6.848 10.273 10.43 1 98.06 80 PHE B C 1
ATOM 1861 O O . PHE B 1 80 ? 6.918 11.398 9.938 1 98.06 80 PHE B O 1
ATOM 1868 N N . ASN B 1 81 ? 7.73 9.742 11.359 1 98.31 81 ASN B N 1
ATOM 1869 C CA . ASN B 1 81 ? 8.711 10.586 12.039 1 98.31 81 ASN B CA 1
ATOM 1870 C C . ASN B 1 81 ? 10.031 9.852 12.258 1 98.31 81 ASN B C 1
ATOM 1872 O O . ASN B 1 81 ? 10.453 9.656 13.398 1 98.31 81 ASN B O 1
ATOM 1876 N N . PRO B 1 82 ? 10.695 9.578 11.133 1 96.62 82 PRO B N 1
ATOM 1877 C CA . PRO B 1 82 ? 11.93 8.805 11.273 1 96.62 82 PRO B CA 1
ATOM 1878 C C . PRO B 1 82 ? 13.055 9.609 11.938 1 96.62 82 PRO B C 1
ATOM 1880 O O . PRO B 1 82 ? 14.055 9.031 12.367 1 96.62 82 PRO B O 1
ATOM 1883 N N . LEU B 1 83 ? 12.875 10.875 12.047 1 96.25 83 LEU B N 1
ATOM 1884 C CA . LEU B 1 83 ? 13.945 11.711 12.57 1 96.25 83 LEU B CA 1
ATOM 1885 C C . LEU B 1 83 ? 13.625 12.18 13.992 1 96.25 83 LEU B C 1
ATOM 1887 O O . LEU B 1 83 ? 14.328 13.023 14.547 1 96.25 83 LEU B O 1
ATOM 1891 N N . ASN B 1 84 ? 12.602 11.703 14.531 1 97.31 84 ASN B N 1
ATOM 1892 C CA . ASN B 1 84 ? 12.211 11.961 15.914 1 97.31 84 ASN B CA 1
ATOM 1893 C C . ASN B 1 84 ? 12.125 13.461 16.203 1 97.31 84 ASN B C 1
ATOM 1895 O O . ASN B 1 84 ? 12.719 13.945 17.172 1 97.31 84 ASN B O 1
ATOM 1899 N N . LYS B 1 85 ? 11.43 14.148 15.414 1 98.25 85 LYS B N 1
ATOM 1900 C CA . LYS B 1 85 ? 11.195 15.578 15.586 1 98.25 85 LYS B CA 1
ATOM 1901 C C . LYS B 1 85 ? 9.836 15.836 16.234 1 98.25 85 LYS B C 1
ATOM 1903 O O . LYS B 1 85 ? 9.016 14.922 16.359 1 98.25 85 LYS B O 1
ATOM 1908 N N . THR B 1 86 ? 9.711 17.047 16.688 1 98.31 86 THR B N 1
ATOM 1909 C CA . THR B 1 86 ? 8.398 17.484 17.141 1 98.31 86 THR B CA 1
ATOM 1910 C C . THR B 1 86 ? 7.492 17.812 15.961 1 98.31 86 THR B C 1
ATOM 1912 O O . THR B 1 86 ? 7.977 18.156 14.883 1 98.31 86 THR B O 1
ATOM 1915 N N . HIS B 1 87 ? 6.168 17.625 16.25 1 98.69 87 HIS B N 1
ATOM 1916 C CA . HIS B 1 87 ? 5.188 17.906 15.211 1 98.69 87 HIS B CA 1
ATOM 1917 C C . HIS B 1 87 ? 5.23 19.375 14.797 1 98.69 87 HIS B C 1
ATOM 1919 O O . HIS B 1 87 ? 5.402 20.25 15.641 1 98.69 87 HIS B O 1
ATOM 1925 N N . GLY B 1 88 ? 5.02 19.641 13.469 1 98.5 88 GLY B N 1
ATOM 1926 C CA . GLY B 1 88 ? 4.969 20.984 12.93 1 98.5 88 GLY B CA 1
ATOM 1927 C C . GLY B 1 88 ? 4.129 21.094 11.664 1 98.5 88 GLY B C 1
ATOM 1928 O O . GLY B 1 88 ? 3.396 20.172 11.328 1 98.5 88 GLY B O 1
ATOM 1929 N N . GLY B 1 89 ? 4.098 22.25 11.062 1 97.62 89 GLY B N 1
ATOM 1930 C CA . GLY B 1 89 ? 3.408 22.484 9.797 1 97.62 89 GLY B CA 1
ATOM 1931 C C . GLY B 1 89 ? 4.273 22.219 8.586 1 97.62 89 GLY B C 1
ATOM 1932 O O . GLY B 1 89 ? 5.48 22 8.711 1 97.62 89 GLY B O 1
ATOM 1933 N N . PRO B 1 90 ? 3.672 22.219 7.402 1 96.69 90 PRO B N 1
ATOM 1934 C CA . PRO B 1 90 ? 4.359 21.828 6.168 1 96.69 90 PRO B CA 1
ATOM 1935 C C . PRO B 1 90 ? 5.52 22.766 5.82 1 96.69 90 PRO B C 1
ATOM 1937 O O . PRO B 1 90 ? 6.418 22.375 5.066 1 96.69 90 PRO B O 1
ATOM 1940 N N . THR B 1 91 ? 5.57 23.953 6.375 1 95.94 91 THR B N 1
ATOM 1941 C CA . THR B 1 91 ? 6.633 24.891 6.031 1 95.94 91 THR B CA 1
ATOM 1942 C C . THR B 1 91 ? 7.625 25.031 7.18 1 95.94 91 THR B C 1
ATOM 1944 O O . THR B 1 91 ? 8.586 25.797 7.09 1 95.94 91 THR B O 1
ATOM 1947 N N . ASP B 1 92 ? 7.395 24.328 8.219 1 97.56 92 ASP B N 1
ATOM 1948 C CA . ASP B 1 92 ? 8.281 24.406 9.375 1 97.56 92 ASP B CA 1
ATOM 1949 C C . ASP B 1 92 ? 9.562 23.609 9.148 1 97.56 92 ASP B C 1
ATOM 1951 O O . ASP B 1 92 ? 9.539 22.562 8.508 1 97.56 92 ASP B O 1
ATOM 1955 N N . GLU B 1 93 ? 10.641 24.094 9.719 1 96.25 93 GLU B N 1
ATOM 1956 C CA . GLU B 1 93 ? 11.914 23.375 9.672 1 96.25 93 GLU B CA 1
ATOM 1957 C C . GLU B 1 93 ? 11.883 22.125 10.547 1 96.25 93 GLU B C 1
ATOM 1959 O O . GLU B 1 93 ? 12.43 21.094 10.18 1 96.25 93 GLU B O 1
ATOM 1964 N N . VAL B 1 94 ? 11.375 22.375 11.734 1 97.75 94 VAL B N 1
ATOM 1965 C CA . VAL B 1 94 ? 11.219 21.234 12.641 1 97.75 94 VAL B CA 1
ATOM 1966 C C . VAL B 1 94 ? 9.812 20.656 12.508 1 97.75 94 VAL B C 1
ATOM 1968 O O . VAL B 1 94 ? 8.828 21.312 12.867 1 97.75 94 VAL B O 1
ATOM 1971 N N . ARG B 1 95 ? 9.719 19.422 12.039 1 98.44 95 ARG B N 1
ATOM 1972 C CA . ARG B 1 95 ? 8.461 18.703 11.836 1 98.44 95 ARG B CA 1
ATOM 1973 C C . ARG B 1 95 ? 8.719 17.219 11.539 1 98.44 95 ARG B C 1
ATOM 1975 O O . ARG B 1 95 ? 9.836 16.844 11.203 1 98.44 95 ARG B O 1
ATOM 1982 N N . HIS B 1 96 ? 7.66 16.391 11.773 1 98.5 96 HIS B N 1
ATOM 1983 C CA . HIS B 1 96 ? 7.723 15.039 11.211 1 98.5 96 HIS B CA 1
ATOM 1984 C C . HIS B 1 96 ? 7.84 15.086 9.695 1 98.5 96 HIS B C 1
ATOM 1986 O O . HIS B 1 96 ? 7.406 16.047 9.062 1 98.5 96 HIS B O 1
ATOM 1992 N N . VAL B 1 97 ? 8.305 14.016 9.109 1 97.19 97 VAL B N 1
ATOM 1993 C CA . VAL B 1 97 ? 8.336 13.875 7.656 1 97.19 97 VAL B CA 1
ATOM 1994 C C . VAL B 1 97 ? 6.914 13.852 7.109 1 97.19 97 VAL B C 1
ATOM 1996 O O . VAL B 1 97 ? 6.641 14.406 6.039 1 97.19 97 VAL B O 1
ATOM 1999 N N . GLY B 1 98 ? 5.977 13.297 7.863 1 98 98 GLY B N 1
ATOM 2000 C CA . GLY B 1 98 ? 4.625 13.07 7.375 1 98 98 GLY B CA 1
ATOM 2001 C C . GLY B 1 98 ? 3.695 14.242 7.629 1 98 98 GLY B C 1
ATOM 2002 O O . GLY B 1 98 ? 2.49 14.148 7.387 1 98 98 GLY B O 1
ATOM 2003 N N . ASP B 1 99 ? 4.148 15.352 8.094 1 98.56 99 ASP B N 1
ATOM 2004 C CA . ASP B 1 99 ? 3.305 16.484 8.484 1 98.56 99 ASP B CA 1
ATOM 2005 C C . ASP B 1 99 ? 2.963 17.359 7.289 1 98.56 99 ASP B C 1
ATOM 2007 O O . ASP B 1 99 ? 3.68 18.312 6.992 1 98.56 99 ASP B O 1
ATOM 2011 N N . LEU B 1 100 ? 1.771 17.203 6.734 1 97.5 100 LEU B N 1
ATOM 2012 C CA . LEU B 1 100 ? 1.426 17.906 5.504 1 97.5 100 LEU B CA 1
ATOM 2013 C C . LEU B 1 100 ? 0.434 19.031 5.785 1 97.5 100 LEU B C 1
ATOM 2015 O O . LEU B 1 100 ? -0.036 19.703 4.859 1 97.5 100 LEU B O 1
ATOM 2019 N N . GLY B 1 101 ? 0.113 19.203 7.035 1 98.12 101 GLY B N 1
ATOM 2020 C CA . GLY B 1 101 ? -0.77 20.297 7.41 1 98.12 101 GLY B CA 1
ATOM 2021 C C . GLY B 1 101 ? -2.238 19.969 7.211 1 98.12 101 GLY B C 1
ATOM 2022 O O . GLY B 1 101 ? -2.725 18.953 7.695 1 98.12 101 GLY B O 1
ATOM 2023 N N . ASN B 1 102 ? -2.99 20.891 6.469 1 98.06 102 ASN B N 1
ATOM 2024 C CA . ASN B 1 102 ? -4.438 20.781 6.316 1 98.06 102 ASN B CA 1
ATOM 2025 C C . ASN B 1 102 ? -4.848 20.766 4.844 1 98.06 102 ASN B C 1
ATOM 2027 O O . ASN B 1 102 ? -4.16 21.328 3.996 1 98.06 102 ASN B O 1
ATOM 2031 N N . VAL B 1 103 ? -5.918 20.094 4.613 1 95.31 103 VAL B N 1
ATOM 2032 C CA . VAL B 1 103 ? -6.699 20.281 3.395 1 95.31 103 VAL B CA 1
ATOM 2033 C C . VAL B 1 103 ? -8.039 20.938 3.74 1 95.31 103 VAL B C 1
ATOM 2035 O O . VAL B 1 103 ? -8.547 20.766 4.852 1 95.31 103 VAL B O 1
ATOM 2038 N N . THR B 1 104 ? -8.555 21.641 2.793 1 97.5 104 THR B N 1
ATOM 2039 C CA . THR B 1 104 ? -9.781 22.391 3.062 1 97.5 104 THR B CA 1
ATOM 2040 C C . THR B 1 104 ? -10.938 21.859 2.219 1 97.5 104 THR B C 1
ATOM 2042 O O . THR B 1 104 ? -10.852 21.828 0.99 1 97.5 104 THR B O 1
ATOM 2045 N N . ALA B 1 105 ? -11.945 21.469 2.908 1 95.19 105 ALA B N 1
ATOM 2046 C CA . ALA B 1 105 ? -13.172 21.078 2.221 1 95.19 105 ALA B CA 1
ATOM 2047 C C . ALA B 1 105 ? -14.141 22.25 2.133 1 95.19 105 ALA B C 1
ATOM 2049 O O . ALA B 1 105 ? -14.328 22.984 3.105 1 95.19 105 ALA B O 1
ATOM 2050 N N . GLY B 1 106 ? -14.711 22.391 0.966 1 96.62 106 GLY B N 1
ATOM 2051 C CA . GLY B 1 106 ? -15.711 23.422 0.78 1 96.62 106 GLY B CA 1
ATOM 2052 C C . GLY B 1 106 ? -17.109 22.984 1.18 1 96.62 106 GLY B C 1
ATOM 2053 O O . GLY B 1 106 ? -17.281 21.906 1.757 1 96.62 106 GLY B O 1
ATOM 2054 N N . ALA B 1 107 ? -18.016 23.891 0.841 1 97 107 ALA B N 1
ATOM 2055 C CA . ALA B 1 107 ? -19.422 23.625 1.142 1 97 107 ALA B CA 1
ATOM 2056 C C . ALA B 1 107 ? -19.922 22.406 0.382 1 97 107 ALA B C 1
ATOM 2058 O O . ALA B 1 107 ? -20.891 21.766 0.795 1 97 107 ALA B O 1
ATOM 2059 N N . ASP B 1 108 ? -19.328 22.109 -0.683 1 94.5 108 ASP B N 1
ATOM 2060 C CA . ASP B 1 108 ? -19.719 20.938 -1.482 1 94.5 108 ASP B CA 1
ATOM 2061 C C . ASP B 1 108 ? -19.125 19.656 -0.91 1 94.5 108 ASP B C 1
ATOM 2063 O O . ASP B 1 108 ? -19.25 18.594 -1.511 1 94.5 108 ASP B O 1
ATOM 2067 N N . HIS B 1 109 ? -18.375 19.734 0.204 1 92.88 109 HIS B N 1
ATOM 2068 C CA . HIS B 1 109 ? -17.812 18.594 0.932 1 92.88 109 HIS B CA 1
ATOM 2069 C C . HIS B 1 109 ? -16.641 17.984 0.171 1 92.88 109 HIS B C 1
ATOM 2071 O O . HIS B 1 109 ? -16.328 16.812 0.348 1 92.88 109 HIS B O 1
ATOM 2077 N N . LYS B 1 110 ? -16.078 18.906 -0.709 1 90.94 110 LYS B N 1
ATOM 2078 C CA . LYS B 1 110 ? -14.93 18.469 -1.494 1 90.94 110 LYS B CA 1
ATOM 2079 C C . LYS B 1 110 ? -13.68 19.266 -1.126 1 90.94 110 LYS B C 1
ATOM 2081 O O . LYS B 1 110 ? -13.75 20.469 -0.894 1 90.94 110 LYS B O 1
ATOM 2086 N N . ALA B 1 111 ? -12.578 18.562 -1.078 1 91.88 111 ALA B N 1
ATOM 2087 C CA . ALA B 1 111 ? -11.266 19.188 -0.918 1 91.88 111 ALA B CA 1
ATOM 2088 C C . ALA B 1 111 ? -10.367 18.906 -2.119 1 91.88 111 ALA B C 1
ATOM 2090 O O . ALA B 1 111 ? -10.109 17.734 -2.445 1 91.88 111 ALA B O 1
ATOM 2091 N N . ASN B 1 112 ? -9.93 19.938 -2.742 1 90 112 ASN B N 1
ATOM 2092 C CA . ASN B 1 112 ? -8.914 19.797 -3.779 1 90 112 ASN B CA 1
ATOM 2093 C C . ASN B 1 112 ? -7.504 19.828 -3.191 1 90 112 ASN B C 1
ATOM 2095 O O . ASN B 1 112 ? -7.156 20.75 -2.451 1 90 112 ASN B O 1
ATOM 2099 N N . ILE B 1 113 ? -6.844 18.781 -3.504 1 88.56 113 ILE B N 1
ATOM 2100 C CA . ILE B 1 113 ? -5.496 18.641 -2.959 1 88.56 113 ILE B CA 1
ATOM 2101 C C . ILE B 1 113 ? -4.469 19.062 -4.012 1 88.56 113 ILE B C 1
ATOM 2103 O O . ILE B 1 113 ? -4.477 18.547 -5.133 1 88.56 113 ILE B O 1
ATOM 2107 N N . SER B 1 114 ? -3.652 20 -3.697 1 89.5 114 SER B N 1
ATOM 2108 C CA . SER B 1 114 ? -2.465 20.406 -4.449 1 89.5 114 SER B CA 1
ATOM 2109 C C . SER B 1 114 ? -1.32 20.781 -3.512 1 89.5 114 SER B C 1
ATOM 2111 O O . SER B 1 114 ? -1.177 21.938 -3.129 1 89.5 114 SER B O 1
ATOM 2113 N N . ILE B 1 115 ? -0.587 19.812 -3.193 1 90.56 115 ILE B N 1
ATOM 2114 C CA . ILE B 1 115 ? 0.49 19.969 -2.223 1 90.56 115 ILE B CA 1
ATOM 2115 C C . ILE B 1 115 ? 1.83 19.641 -2.879 1 90.56 115 ILE B C 1
ATOM 2117 O O . ILE B 1 115 ? 1.938 18.688 -3.641 1 90.56 115 ILE B O 1
ATOM 2121 N N . GLU B 1 116 ? 2.75 20.516 -2.619 1 90.62 116 GLU B N 1
ATOM 2122 C CA . GLU B 1 116 ? 4.152 20.25 -2.926 1 90.62 116 GLU B CA 1
ATOM 2123 C C . GLU B 1 116 ? 4.996 20.219 -1.656 1 90.62 116 GLU B C 1
ATOM 2125 O O . GLU B 1 116 ? 5.035 21.188 -0.901 1 90.62 116 GLU B O 1
ATOM 2130 N N . ASP B 1 117 ? 5.617 19.109 -1.441 1 93.5 117 ASP B N 1
ATOM 2131 C CA . ASP B 1 117 ? 6.379 18.969 -0.204 1 93.5 117 ASP B CA 1
ATOM 2132 C C . ASP B 1 117 ? 7.836 18.609 -0.492 1 93.5 117 ASP B C 1
ATOM 2134 O O . ASP B 1 117 ? 8.117 17.688 -1.254 1 93.5 117 ASP B O 1
ATOM 2138 N N . SER B 1 118 ? 8.75 19.297 0.17 1 90.81 118 SER B N 1
ATOM 2139 C CA . SER B 1 118 ? 10.172 19.141 -0.125 1 90.81 118 SER B CA 1
ATOM 2140 C C . SER B 1 118 ? 10.797 18.062 0.762 1 90.81 118 SER B C 1
ATOM 2142 O O . SER B 1 118 ? 11.93 17.641 0.518 1 90.81 118 SER B O 1
ATOM 2144 N N . VAL B 1 119 ? 10.078 17.625 1.732 1 93.19 119 VAL B N 1
ATOM 2145 C CA . VAL B 1 119 ? 10.648 16.672 2.684 1 93.19 119 VAL B CA 1
ATOM 2146 C C . VAL B 1 119 ? 10.266 15.258 2.287 1 93.19 119 VAL B C 1
ATOM 2148 O O . VAL B 1 119 ? 11.055 14.32 2.457 1 93.19 119 VAL B O 1
ATOM 2151 N N . LEU B 1 120 ? 9.117 15.039 1.723 1 92.62 120 LEU B N 1
ATOM 2152 C CA . LEU B 1 120 ? 8.672 13.719 1.298 1 92.62 120 LEU B CA 1
ATOM 2153 C C . LEU B 1 120 ? 9.586 13.156 0.216 1 92.62 120 LEU B C 1
ATOM 2155 O O . LEU B 1 120 ? 10.133 13.906 -0.59 1 92.62 120 LEU B O 1
ATOM 2159 N N . THR B 1 121 ? 9.703 11.844 0.292 1 90 121 THR B N 1
ATOM 2160 C CA . THR B 1 121 ? 10.406 11.133 -0.771 1 90 121 THR B CA 1
ATOM 2161 C C . THR B 1 121 ? 9.68 9.836 -1.123 1 90 121 THR B C 1
ATOM 2163 O O . THR B 1 121 ? 9.008 9.242 -0.276 1 90 121 THR B O 1
ATOM 2166 N N . LEU B 1 122 ? 9.836 9.422 -2.383 1 88.94 122 LEU B N 1
ATOM 2167 C CA . LEU B 1 122 ? 9.234 8.172 -2.846 1 88.94 122 LEU B CA 1
ATOM 2168 C C . LEU B 1 122 ? 10.281 7.074 -2.969 1 88.94 122 LEU B C 1
ATOM 2170 O O . LEU B 1 122 ? 9.969 5.957 -3.385 1 88.94 122 LEU B O 1
ATOM 2174 N N . THR B 1 123 ? 11.492 7.434 -2.598 1 84.31 123 THR B N 1
ATOM 2175 C CA . THR B 1 123 ? 12.602 6.488 -2.674 1 84.31 123 THR B CA 1
ATOM 2176 C C . THR B 1 123 ? 13.477 6.578 -1.426 1 84.31 123 THR B C 1
ATOM 2178 O O . THR B 1 123 ? 13.344 7.512 -0.634 1 84.31 123 THR B O 1
ATOM 2181 N N . GLY B 1 124 ? 14.289 5.496 -1.3 1 83.31 124 GLY B N 1
ATOM 2182 C CA . GLY B 1 124 ? 15.234 5.539 -0.201 1 83.31 124 GLY B CA 1
ATOM 2183 C C . GLY B 1 124 ? 14.633 5.133 1.129 1 83.31 124 GLY B C 1
ATOM 2184 O O . GLY B 1 124 ? 13.492 4.66 1.18 1 83.31 124 GLY B O 1
ATOM 2185 N N . PRO B 1 125 ? 15.383 5.312 2.205 1 86.31 125 PRO B N 1
ATOM 2186 C CA . PRO B 1 125 ? 14.977 4.789 3.512 1 86.31 125 PRO B CA 1
ATOM 2187 C C . PRO B 1 125 ? 13.766 5.52 4.09 1 86.31 125 PRO B C 1
ATOM 2189 O O . PRO B 1 125 ? 13.055 4.965 4.93 1 86.31 125 PRO B O 1
ATOM 2192 N N . HIS B 1 126 ? 13.57 6.691 3.631 1 91.06 126 HIS B N 1
ATOM 2193 C CA . HIS B 1 126 ? 12.438 7.441 4.164 1 91.06 126 HIS B CA 1
ATOM 2194 C C . HIS B 1 126 ? 11.32 7.562 3.133 1 91.06 126 HIS B C 1
ATOM 2196 O O . HIS B 1 126 ? 10.539 8.516 3.168 1 91.06 126 HIS B O 1
ATOM 2202 N N . SER B 1 127 ? 11.336 6.605 2.172 1 90.81 127 SER B N 1
ATOM 2203 C CA . SER B 1 127 ? 10.242 6.57 1.201 1 90.81 127 SER B CA 1
ATOM 2204 C C . SER B 1 127 ? 8.891 6.434 1.892 1 90.81 127 SER B C 1
ATOM 2206 O O . SER B 1 127 ? 8.75 5.672 2.85 1 90.81 127 SER B O 1
ATOM 2208 N N . ILE B 1 128 ? 7.91 7.078 1.345 1 93 128 ILE B N 1
ATOM 2209 C CA . ILE B 1 128 ? 6.59 6.969 1.952 1 93 128 ILE B CA 1
ATOM 2210 C C . ILE B 1 128 ? 5.797 5.859 1.268 1 93 128 ILE B C 1
ATOM 2212 O O . ILE B 1 128 ? 4.672 5.547 1.673 1 93 128 ILE B O 1
ATOM 2216 N N . ILE B 1 129 ? 6.344 5.234 0.231 1 91.06 129 ILE B N 1
ATOM 2217 C CA . ILE B 1 129 ? 5.684 4.09 -0.388 1 91.06 129 ILE B CA 1
ATOM 2218 C C . ILE B 1 129 ? 5.441 3.006 0.659 1 91.06 129 ILE B C 1
ATOM 2220 O O . ILE B 1 129 ? 6.324 2.707 1.468 1 91.06 129 ILE B O 1
ATOM 2224 N N . GLY B 1 130 ? 4.246 2.438 0.601 1 93.44 130 GLY B N 1
ATOM 2225 C CA . GLY B 1 130 ? 3.896 1.384 1.542 1 93.44 130 GLY B CA 1
ATOM 2226 C C . GLY B 1 130 ? 3.408 1.913 2.877 1 93.44 130 GLY B C 1
ATOM 2227 O O . GLY B 1 130 ? 2.98 1.142 3.736 1 93.44 130 GLY B O 1
ATOM 2228 N N . ARG B 1 131 ? 3.463 3.18 3.053 1 94.31 131 ARG B N 1
ATOM 2229 C CA . ARG B 1 131 ? 2.906 3.828 4.234 1 94.31 131 ARG B CA 1
ATOM 2230 C C . ARG B 1 131 ? 1.499 4.348 3.965 1 94.31 131 ARG B C 1
ATOM 2232 O O . ARG B 1 131 ? 0.92 4.066 2.912 1 94.31 131 ARG B O 1
ATOM 2239 N N . THR B 1 132 ? 0.926 5.047 4.953 1 94.56 132 THR B N 1
ATOM 2240 C CA . THR B 1 132 ? -0.494 5.355 4.828 1 94.56 132 THR B CA 1
ATOM 2241 C C . THR B 1 132 ? -0.728 6.859 4.883 1 94.56 132 THR B C 1
ATOM 2243 O O . THR B 1 132 ? -0.181 7.547 5.75 1 94.56 132 THR B O 1
ATOM 2246 N N . MET B 1 133 ? -1.487 7.324 3.906 1 93.5 133 MET B N 1
ATOM 2247 C CA . MET B 1 133 ? -2.07 8.656 4.027 1 93.5 133 MET B CA 1
ATOM 2248 C C . MET B 1 133 ? -3.297 8.633 4.934 1 93.5 133 MET B C 1
ATOM 2250 O O . MET B 1 133 ? -4.133 7.734 4.832 1 93.5 133 MET B O 1
ATOM 2254 N N . VAL B 1 134 ? -3.404 9.648 5.828 1 93.94 134 VAL B N 1
ATOM 2255 C CA . VAL B 1 134 ? -4.547 9.727 6.73 1 93.94 134 VAL B CA 1
ATOM 2256 C C . VAL B 1 134 ? -5.129 11.141 6.707 1 93.94 134 VAL B C 1
ATOM 2258 O O . VAL B 1 134 ? -4.395 12.125 6.805 1 93.94 134 VAL B O 1
ATOM 2261 N N . ILE B 1 135 ? -6.449 11.219 6.527 1 93.81 135 ILE B N 1
ATOM 2262 C CA . ILE B 1 135 ? -7.191 12.461 6.703 1 93.81 135 ILE B CA 1
ATOM 2263 C C . ILE B 1 135 ? -7.914 12.445 8.047 1 93.81 135 ILE B C 1
ATOM 2265 O O . ILE B 1 135 ? -8.57 11.461 8.398 1 93.81 135 ILE B O 1
ATOM 2269 N N . HIS B 1 136 ? -7.754 13.562 8.742 1 96.12 136 HIS B N 1
ATOM 2270 C CA . HIS B 1 136 ? -8.289 13.625 10.102 1 96.12 136 HIS B CA 1
ATOM 2271 C C . HIS B 1 136 ? -9.578 14.438 10.148 1 96.12 136 HIS B C 1
ATOM 2273 O O . HIS B 1 136 ? -9.914 15.133 9.18 1 96.12 136 HIS B O 1
ATOM 2279 N N . GLU B 1 137 ? -10.203 14.266 11.273 1 95.06 137 GLU B N 1
ATOM 2280 C CA . GLU B 1 137 ? -11.516 14.867 11.5 1 95.06 137 GLU B CA 1
ATOM 2281 C C . GLU B 1 137 ? -11.406 16.375 11.695 1 95.06 137 GLU B C 1
ATOM 2283 O O . GLU B 1 137 ? -12.219 17.141 11.164 1 95.06 137 GLU B O 1
ATOM 2288 N N . LYS B 1 138 ? -10.445 16.797 12.438 1 97.75 138 LYS B N 1
ATOM 2289 C CA . LYS B 1 138 ? -10.297 18.219 12.797 1 97.75 138 LYS B CA 1
ATOM 2290 C C . LYS B 1 138 ? -9.094 18.828 12.102 1 97.75 138 LYS B C 1
ATOM 2292 O O . LYS B 1 138 ? -8.273 18.125 11.516 1 97.75 138 LYS B O 1
ATOM 2297 N N . ALA B 1 139 ? -9.062 20.125 12.219 1 98.56 139 ALA B N 1
ATOM 2298 C CA . ALA B 1 139 ? -7.91 20.875 11.719 1 98.56 139 ALA B CA 1
ATOM 2299 C C . ALA B 1 139 ? -6.652 20.547 12.516 1 98.56 139 ALA B C 1
ATOM 2301 O O . ALA B 1 139 ? -6.707 20.406 13.742 1 98.56 139 ALA B O 1
ATOM 2302 N N . ASP B 1 140 ? -5.574 20.375 11.781 1 98.75 140 ASP B N 1
ATOM 2303 C CA . ASP B 1 140 ? -4.246 20.344 12.383 1 98.75 140 ASP B CA 1
ATOM 2304 C C . ASP B 1 140 ? -3.836 21.734 12.875 1 98.75 140 ASP B C 1
ATOM 2306 O O . ASP B 1 140 ? -3.848 22.703 12.102 1 98.75 140 ASP B O 1
ATOM 2310 N N . ASP B 1 141 ? -3.428 21.891 14.102 1 98.81 141 ASP B N 1
ATOM 2311 C CA . ASP B 1 141 ? -3.043 23.203 14.625 1 98.81 141 ASP B CA 1
ATOM 2312 C C . ASP B 1 141 ? -1.557 23.469 14.406 1 98.81 141 ASP B C 1
ATOM 2314 O O . ASP B 1 141 ? -1.018 24.469 14.891 1 98.81 141 ASP B O 1
ATOM 2318 N N . LEU B 1 142 ? -0.805 22.562 13.773 1 98.56 142 LEU B N 1
ATOM 2319 C CA . LEU B 1 142 ? 0.556 22.719 13.273 1 98.56 142 LEU B CA 1
ATOM 2320 C C . LEU B 1 142 ? 1.553 22.828 14.422 1 98.56 142 LEU B C 1
ATOM 2322 O O . LEU B 1 142 ? 2.586 23.484 14.289 1 98.56 142 LEU B O 1
ATOM 2326 N N . GLY B 1 143 ? 1.175 22.266 15.484 1 98.25 143 GLY B N 1
ATOM 2327 C CA . GLY B 1 143 ? 2.066 22.297 16.641 1 98.25 143 GLY B CA 1
ATOM 2328 C C . GLY B 1 143 ? 1.967 23.594 17.422 1 98.25 143 GLY B C 1
ATOM 2329 O O . GLY B 1 143 ? 2.789 23.859 18.297 1 98.25 143 GLY B O 1
ATOM 2330 N N . LYS B 1 144 ? 0.958 24.328 17.219 1 97.88 144 LYS B N 1
ATOM 2331 C CA . LYS B 1 144 ? 0.842 25.656 17.828 1 97.88 144 LYS B CA 1
ATOM 2332 C C . LYS B 1 144 ? -0.345 25.734 18.781 1 97.88 144 LYS B C 1
ATOM 2334 O O . LYS B 1 144 ? -0.796 26.828 19.125 1 97.88 144 LYS B O 1
ATOM 2339 N N . GLY B 1 145 ? -0.878 24.688 19.094 1 97 145 GLY B N 1
ATOM 2340 C CA . GLY B 1 145 ? -2.074 24.641 19.922 1 97 145 GLY B CA 1
ATOM 2341 C C . GLY B 1 145 ? -1.787 24.859 21.391 1 97 145 GLY B C 1
ATOM 2342 O O . GLY B 1 145 ? -2.707 25.078 22.188 1 97 145 GLY B O 1
ATOM 2343 N N . GLY B 1 146 ? -0.448 24.75 21.859 1 96.75 146 GLY B N 1
ATOM 2344 C CA . GLY B 1 146 ? -0.081 25.094 23.234 1 96.75 146 GLY B CA 1
ATOM 2345 C C . GLY B 1 146 ? -0.267 23.953 24.203 1 96.75 146 GLY B C 1
ATOM 2346 O O . GLY B 1 146 ? -0.441 24.188 25.406 1 96.75 146 GLY B O 1
ATOM 2347 N N . ASN B 1 147 ? -0.417 22.75 23.797 1 97.25 147 ASN B N 1
ATOM 2348 C CA . ASN B 1 147 ? -0.517 21.578 24.656 1 97.25 147 ASN B CA 1
ATOM 2349 C C . ASN B 1 147 ? 0.272 20.391 24.109 1 97.25 147 ASN B C 1
ATOM 2351 O O . ASN B 1 147 ? 0.825 20.484 23 1 97.25 147 ASN B O 1
ATOM 2355 N N . GLU B 1 148 ? 0.405 19.312 24.875 1 96.94 148 GLU B N 1
ATOM 2356 C CA . GLU B 1 148 ? 1.229 18.156 24.547 1 96.94 148 GLU B CA 1
ATOM 2357 C C . GLU B 1 148 ? 0.744 17.484 23.266 1 96.94 148 GLU B C 1
ATOM 2359 O O . GLU B 1 148 ? 1.551 17.109 22.406 1 96.94 148 GLU B O 1
ATOM 2364 N N . GLU B 1 149 ? -0.549 17.312 23.141 1 96.88 149 GLU B N 1
ATOM 2365 C CA . GLU B 1 149 ? -1.103 16.641 21.969 1 96.88 149 GLU B CA 1
ATOM 2366 C C . GLU B 1 149 ? -0.797 17.422 20.703 1 96.88 149 GLU B C 1
ATOM 2368 O O . GLU B 1 149 ? -0.585 16.844 19.641 1 96.88 149 GLU B O 1
ATOM 2373 N N . SER B 1 150 ? -0.778 18.766 20.766 1 98.25 150 SER B N 1
ATOM 2374 C CA . SER B 1 150 ? -0.403 19.625 19.656 1 98.25 150 SER B CA 1
ATOM 2375 C C . SER B 1 150 ? 0.986 19.281 19.125 1 98.25 150 SER B C 1
ATOM 2377 O O . SER B 1 150 ? 1.193 19.188 17.922 1 98.25 150 SER B O 1
ATOM 2379 N N . LEU B 1 151 ? 1.921 18.953 20.016 1 97.75 151 LEU B N 1
ATOM 2380 C CA . LEU B 1 151 ? 3.314 18.703 19.672 1 97.75 151 LEU B CA 1
ATOM 2381 C C . LEU B 1 151 ? 3.506 17.281 19.172 1 97.75 151 LEU B C 1
ATOM 2383 O O . LEU B 1 151 ? 4.57 16.922 18.656 1 97.75 151 LEU B O 1
ATOM 2387 N N . LYS B 1 152 ? 2.494 16.516 19.312 1 97.31 152 LYS B N 1
ATOM 2388 C CA . LYS B 1 152 ? 2.576 15.133 18.859 1 97.31 152 LYS B CA 1
ATOM 2389 C C . LYS B 1 152 ? 1.815 14.93 17.562 1 97.31 152 LYS B C 1
ATOM 2391 O O . LYS B 1 152 ? 2.32 14.289 16.641 1 97.31 152 LYS B O 1
ATOM 2396 N N . THR B 1 153 ? 0.553 15.539 17.5 1 97.19 153 THR B N 1
ATOM 2397 C CA . THR B 1 153 ? -0.318 15.188 16.391 1 97.19 153 THR B CA 1
ATOM 2398 C C . THR B 1 153 ? -0.938 16.438 15.766 1 97.19 153 THR B C 1
ATOM 2400 O O . THR B 1 153 ? -1.711 16.344 14.812 1 97.19 153 THR B O 1
ATOM 2403 N N . GLY B 1 154 ? -0.721 17.609 16.391 1 98.5 154 GLY B N 1
ATOM 2404 C CA . GLY B 1 154 ? -1.35 18.844 15.922 1 98.5 154 GLY B CA 1
ATOM 2405 C C . GLY B 1 154 ? -2.814 18.938 16.312 1 98.5 154 GLY B C 1
ATOM 2406 O O . GLY B 1 154 ? -3.553 19.75 15.742 1 98.5 154 GLY B O 1
ATOM 2407 N N . ASN B 1 155 ? -3.305 18.078 17.234 1 98.44 155 ASN B N 1
ATOM 2408 C CA . ASN B 1 155 ? -4.688 18.094 17.703 1 98.44 155 ASN B CA 1
ATOM 2409 C C . ASN B 1 155 ? -5.672 17.875 16.562 1 98.44 155 ASN B C 1
ATOM 2411 O O . ASN B 1 155 ? -6.73 18.5 16.516 1 98.44 155 ASN B O 1
ATOM 2415 N N . ALA B 1 156 ? -5.336 17.016 15.664 1 97.62 156 ALA B N 1
ATOM 2416 C CA . ALA B 1 156 ? -6.133 16.922 14.445 1 97.62 156 ALA B CA 1
ATOM 2417 C C . ALA B 1 156 ? -7.324 15.992 14.641 1 97.62 156 ALA B C 1
ATOM 2419 O O . ALA B 1 156 ? -8.141 15.812 13.734 1 97.62 156 ALA B O 1
ATOM 2420 N N . GLY B 1 157 ? -7.469 15.32 15.789 1 96.5 157 GLY B N 1
ATOM 2421 C CA . GLY B 1 157 ? -8.641 14.508 16.094 1 96.5 157 GLY B CA 1
ATOM 2422 C C . GLY B 1 157 ? -8.609 13.148 15.43 1 96.5 157 GLY B C 1
ATOM 2423 O O . GLY B 1 157 ? -7.531 12.633 15.094 1 96.5 157 GLY B O 1
ATOM 2424 N N . SER B 1 158 ? -9.766 12.539 15.266 1 94.81 158 SER B N 1
ATOM 2425 C CA . SER B 1 158 ? -9.891 11.156 14.82 1 94.81 158 SER B CA 1
ATOM 2426 C C . SER B 1 158 ? -9.453 11 13.367 1 94.81 158 SER B C 1
ATOM 2428 O O . SER B 1 158 ? -9.469 11.969 12.602 1 94.81 158 SER B O 1
ATOM 2430 N N . ARG B 1 159 ? -9.086 9.758 13.039 1 93.5 159 ARG B N 1
ATOM 2431 C CA . ARG B 1 159 ? -8.695 9.383 11.688 1 93.5 159 ARG B CA 1
ATOM 2432 C C . ARG B 1 159 ? -9.914 9.047 10.836 1 93.5 159 ARG B C 1
ATOM 2434 O O . ARG B 1 159 ? -10.477 7.953 10.953 1 93.5 159 ARG B O 1
ATOM 2441 N N . LEU B 1 160 ? -10.289 9.883 9.93 1 89.94 160 LEU B N 1
ATOM 2442 C CA . LEU B 1 160 ? -11.531 9.742 9.18 1 89.94 160 LEU B CA 1
ATOM 2443 C C . LEU B 1 160 ? -11.391 8.695 8.078 1 89.94 160 LEU B C 1
ATOM 2445 O O . LEU B 1 160 ? -12.289 7.879 7.867 1 89.94 160 LEU B O 1
ATOM 2449 N N . ALA B 1 161 ? -10.344 8.828 7.328 1 88.44 161 ALA B N 1
ATOM 2450 C CA . ALA B 1 161 ? -10.094 7.941 6.195 1 88.44 161 ALA B CA 1
ATOM 2451 C C . ALA B 1 161 ? -8.602 7.77 5.957 1 88.44 161 ALA B C 1
ATOM 2453 O O . ALA B 1 161 ? -7.797 8.617 6.355 1 88.44 161 ALA B O 1
ATOM 2454 N N . CYS B 1 162 ? -8.273 6.66 5.363 1 90.12 162 CYS B N 1
ATOM 2455 C CA . CYS B 1 162 ? -6.863 6.391 5.109 1 90.12 162 CYS B CA 1
ATOM 2456 C C . CYS B 1 162 ? -6.695 5.461 3.91 1 90.12 162 CYS B C 1
ATOM 2458 O O . CYS B 1 162 ? -7.664 4.855 3.449 1 90.12 162 CYS B O 1
ATOM 2460 N N . GLY B 1 163 ? -5.484 5.43 3.371 1 88.69 163 GLY B N 1
ATOM 2461 C CA . GLY B 1 163 ? -5.109 4.578 2.254 1 88.69 163 GLY B CA 1
ATOM 2462 C C . GLY B 1 163 ? -3.611 4.391 2.123 1 88.69 163 GLY B C 1
ATOM 2463 O O . GLY B 1 163 ? -2.844 5.34 2.291 1 88.69 163 GLY B O 1
ATOM 2464 N N . VAL B 1 164 ? -3.246 3.145 1.826 1 90.56 164 VAL B N 1
ATOM 2465 C CA . VAL B 1 164 ? -1.834 2.818 1.657 1 90.56 164 VAL B CA 1
ATOM 2466 C C . VAL B 1 164 ? -1.316 3.424 0.355 1 90.56 164 VAL B C 1
ATOM 2468 O O . VAL B 1 164 ? -1.991 3.365 -0.676 1 90.56 164 VAL B O 1
ATOM 2471 N N . ILE B 1 165 ? -0.146 4.039 0.404 1 90.88 165 ILE B N 1
ATOM 2472 C CA . ILE B 1 165 ? 0.49 4.641 -0.763 1 90.88 165 ILE B CA 1
ATOM 2473 C C . ILE B 1 165 ? 1.145 3.555 -1.612 1 90.88 165 ILE B C 1
ATOM 2475 O O . ILE B 1 165 ? 2.078 2.885 -1.164 1 90.88 165 ILE B O 1
ATOM 2479 N N . GLY B 1 166 ? 0.617 3.359 -2.766 1 91.38 166 GLY B N 1
ATOM 2480 C CA . GLY B 1 166 ? 1.105 2.34 -3.68 1 91.38 166 GLY B CA 1
ATOM 2481 C C . GLY B 1 166 ? 1.785 2.916 -4.906 1 91.38 166 GLY B C 1
ATOM 2482 O O . GLY B 1 166 ? 1.626 4.098 -5.215 1 91.38 166 GLY B O 1
ATOM 2483 N N . ILE B 1 167 ? 2.518 2.039 -5.539 1 89.38 167 ILE B N 1
ATOM 2484 C CA . ILE B 1 167 ? 3.17 2.396 -6.793 1 89.38 167 ILE B CA 1
ATOM 2485 C C . ILE B 1 167 ? 2.148 2.379 -7.926 1 89.38 167 ILE B C 1
ATOM 2487 O O . ILE B 1 167 ? 1.289 1.497 -7.984 1 89.38 167 ILE B O 1
ATOM 2491 N N . THR B 1 168 ? 2.246 3.344 -8.82 1 82.75 168 THR B N 1
ATOM 2492 C CA . THR B 1 168 ? 1.353 3.316 -9.977 1 82.75 168 THR B CA 1
ATOM 2493 C C . THR B 1 168 ? 2.129 3.549 -11.266 1 82.75 168 THR B C 1
ATOM 2495 O O . THR B 1 168 ? 3.344 3.76 -11.242 1 82.75 168 THR B O 1
ATOM 2498 N N . GLN B 1 169 ? 1.414 3.307 -12.453 1 74.69 169 GLN B N 1
ATOM 2499 C CA . GLN B 1 169 ? 2.004 3.406 -13.781 1 74.69 169 GLN B CA 1
ATOM 2500 C C . GLN B 1 169 ? 2.307 4.859 -14.141 1 74.69 169 GLN B C 1
ATOM 2502 O O . GLN B 1 169 ? 1.553 5.766 -13.773 1 74.69 169 GLN B O 1
#

Nearest PDB structures (foldseek):
  3ecw-assembly1_B  TM=9.629E-01  e=9.247E-21  Homo sapiens
  4mcm-assembly4_G  TM=9.635E-01  e=1.091E-20  Homo sapiens
  8gsq-assembly3_E  TM=9.544E-01  e=7.839E-21  Homo sapiens
  1cb4-assembly1_B  TM=9.745E-01  e=1.998E-20  Bos taurus
  3gtv-assembly6_K  TM=9.241E-01  e=4.279E-21  Homo sapiens

Sequence (338 aa):
LTSYNVVLLHIFNVAFYFLATFSLAQSNSQSKLNRYYLLGVGAPVKLTGEISGLEPGEHGFHVHAFGDNTNGCISAGPHFNPLNKTHGGPTDEVRHVGDLGNVTAGADHKANISIEDSVLTLTGPHSIIGRTMVIHEKADDLGKGGNEESLKTGNAGSRLACGVIGITQLTSYNVVLLHIFNVAFYFLATFSLAQSNSQSKLNRYYLLGVGAPVKLTGEISGLEPGEHGFHVHAFGDNTNGCISAGPHFNPLNKTHGGPTDEVRHVGDLGNVTAGADHKANISIEDSVLTLTGPHSIIGRTMVIHEKADDLGKGGNEESLKTGNAGSRLACGVIGITQ

InterPro domains:
  IPR001424 Superoxide dismutase, copper/zinc binding domain [PF00080] (43-165)
  IPR001424 Superoxide dismutase, copper/zinc binding domain [PR00068] (60-82)
  IPR001424 Superoxide dismutase, copper/zinc binding domain [PR00068] (96-105)
  IPR001424 Superoxide dismutase, copper/zinc binding domain [PR00068] (115-137)
  IPR001424 Superoxide dismutase, copper/zinc binding domain [PR00068] (140-166)
  IPR001424 Superoxide dismutase, copper/zinc binding domain [cd00305] (42-162)
  IPR018152 Superoxide dismutase, copper/zinc, binding site [PS00087] (60-70)
  IPR018152 Superoxide dismutase, copper/zinc, binding site [PS00332] (154-165)
  IPR024134 Superoxide dismutase (Cu/Zn) / superoxide dismutase copper chaperone [PTHR10003] (26-168)
  IPR036423 Superoxide dismutase-like, copper/zinc binding domain superfamily [G3DSA:2.60.40.200] (26-169)
  IPR036423 Superoxide dismutase-like, copper/zinc binding domain superfamily [SSF49329] (41-167)

Organism: Esox lucius (NCBI:txid8010)

pLDDT: mean 81.91, std 21.77, range [21.52, 98.81]

Foldseek 3Di:
DDPPPPPPPVCCVVLPFFKKKKWKAFLVGRPTFWIKIWTDRAFKIKIWIKGADADFFKKWKWWADALDQVNHPPVLHFGAAPPPFWDFAQPDPTHGLTGDFIFGAHPRRMTTDIGIGRSADCDDPSHSARHKMWIARAGQCGLPPPDDVNRGHSPRHHTGIMIGMHTDD/DDPPPPPPCVVCVVQPWWKKWKWKAFLVGRPGFWIKIWTDRAFKIKIWTKGADADFFKKWKWWADALDQVNHPPVLHFGAAPPPFWDFAQPDPTHGLTGDFIFGAHPRRMTTDIGIGRSADCDDPSHSARHKMFIANAGQCGLPPPDDVNRGHSPRHHTGIMIGMHTDD

Radius of gyration: 22.48 Å; Cα contacts (8 Å, |Δi|>4): 971; chains: 2; bounding box: 66×53×81 Å